Protein AF-A0A820FAL2-F1 (afdb_monomer_lite)

Organism: NCBI:txid433720

Secondary structure (DSSP, 8-state):
-PPP-----S--------------------------SSHHHHHHHHHHHHTTT--------------TT---HHHHHHHHTTTTSGGGTT-HHHHHHHHHHHHHHTTS-HHHHHHHHHH--HHHHHHHHHHHHHH--HHHHHHHHHHHHHTTTSTTHHHHHHHHHHHHHT-SS--HHHHHHHHHHHHHHTTT-HHHHHHHHHHHHHHHHHHHHH-S--HHHHHHHHHHHH-S-HHHHHHHHHHH--GGGHHHHHHHHHH--SHHHHHHHHHHHTTS-GGG--HHHHHHHHHHHTT-TTSPPPPHHHHHHHHHHHHTS---HHHHHHHHHHHH-GGGHHHHHHHHHHHHHHHHH-GGG-

InterPro domains:
  IPR011030 Lipovitellin-phosvitin complex, superhelical domain [G3DSA:1.25.10.20] (61-357)
  IPR011030 Lipovitellin-phosvitin complex, superhelical domain [SSF48431] (91-354)
  IPR039988 Microsomal triglyceride transfer protein large subunit [PTHR13024] (12-355)

Sequence (358 aa):
IALPRLIVPEVAGFRIMSRLSVDLMEKVDNDKHQKYLNSDAALKSILSITADQYHPLETEKQLHPCDEYCEKFEEFIRDYNKKLARSVIGDRSASDVFLHLIALVKRQSETTLTKVLDKALNSIKFTLIEAFVSAQTPASLNAVLKYLDNSMNAKNKVELIEIFLMASTFAPRPSDLLLDKILERLPKFTTIDAQLEQSTYLALGAITHRLFDLNKTSSAIEKYTTLLHNTKKKALVYLSIYNAKLDLYQSILIDEIHRCNDTNLCWLALNALTQYDPEQFSTEIITILRSIYHEQKGRVKTNLQIRQLCGQLLLRTDISIGDLMNLILSALDKTNHQLGVYMWRLISTMAENDELFL

pLDDT: mean 84.29, std 15.38, range [26.09, 98.0]

Structure (mmCIF, N/CA/C/O backbone):
data_AF-A0A820FAL2-F1
#
_entry.id   AF-A0A820FAL2-F1
#
loop_
_atom_site.group_PDB
_atom_site.id
_atom_site.type_symbol
_atom_site.label_atom_id
_atom_site.label_alt_id
_atom_site.label_comp_id
_atom_site.label_asym_id
_atom_site.label_entity_id
_atom_site.label_seq_id
_atom_site.pdbx_PDB_ins_code
_atom_site.Cartn_x
_atom_site.Cartn_y
_atom_site.Cartn_z
_atom_site.occupancy
_atom_site.B_iso_or_equiv
_atom_site.auth_seq_id
_atom_site.auth_comp_id
_atom_site.auth_asym_id
_atom_site.auth_atom_id
_atom_site.pdbx_PDB_model_num
ATOM 1 N N . ILE A 1 1 ? 0.684 -15.822 -16.170 1.00 34.06 1 ILE A N 1
ATOM 2 C CA . ILE A 1 1 ? -0.490 -16.597 -15.704 1.00 34.06 1 ILE A CA 1
ATOM 3 C C . ILE A 1 1 ? -1.565 -15.573 -15.382 1.00 34.06 1 ILE A C 1
ATOM 5 O O . ILE A 1 1 ? -1.476 -14.918 -14.353 1.00 34.06 1 ILE A O 1
ATOM 9 N N . ALA A 1 2 ? -2.473 -15.325 -16.327 1.00 26.09 2 ALA A N 1
ATOM 10 C CA . ALA A 1 2 ? -3.600 -14.430 -16.108 1.00 26.09 2 ALA A CA 1
ATOM 11 C C . ALA A 1 2 ? -4.552 -15.108 -15.116 1.00 26.09 2 ALA A C 1
ATOM 13 O O . ALA A 1 2 ? -4.969 -16.244 -15.342 1.00 26.09 2 ALA A O 1
ATOM 14 N N . LEU A 1 3 ? -4.845 -14.447 -13.997 1.00 27.48 3 LEU A N 1
ATOM 15 C CA . LEU A 1 3 ? -5.941 -14.873 -13.136 1.00 27.48 3 LEU A CA 1
ATOM 16 C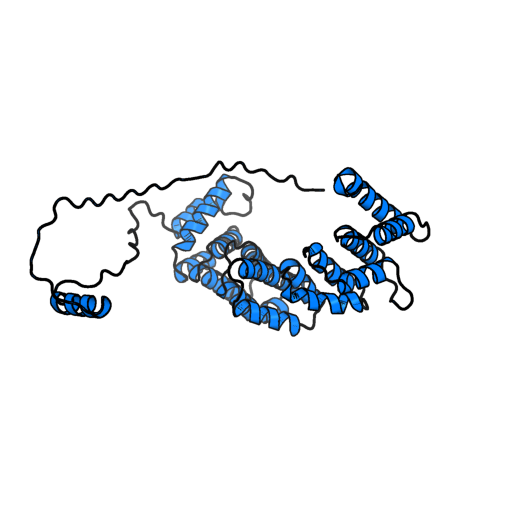 C . LEU A 1 3 ? -7.235 -14.764 -13.956 1.00 27.48 3 LEU A C 1
ATOM 18 O O . LEU A 1 3 ? -7.444 -13.731 -14.600 1.00 27.48 3 LEU A O 1
ATOM 22 N N . PRO A 1 4 ? -8.094 -15.795 -13.972 1.00 28.94 4 PRO A N 1
ATOM 23 C CA . PRO A 1 4 ? -9.378 -15.696 -14.644 1.00 28.94 4 PRO A CA 1
ATOM 24 C C . PRO A 1 4 ? -10.153 -14.523 -14.038 1.00 28.94 4 PRO A C 1
ATOM 26 O O . PRO A 1 4 ? -10.295 -14.430 -12.816 1.00 28.94 4 PRO A O 1
ATOM 29 N N . ARG A 1 5 ? -10.646 -13.617 -14.894 1.00 32.56 5 ARG A N 1
ATOM 30 C CA . ARG A 1 5 ? -11.665 -12.638 -14.506 1.00 32.56 5 ARG A CA 1
ATOM 31 C C . ARG A 1 5 ? -12.849 -13.440 -13.978 1.00 32.56 5 ARG A C 1
ATOM 33 O O . ARG A 1 5 ? -13.579 -14.049 -14.755 1.00 32.56 5 ARG A O 1
ATOM 40 N N . LEU A 1 6 ? -13.008 -13.476 -12.658 1.00 30.19 6 LEU A N 1
ATOM 41 C CA . LEU A 1 6 ? -14.237 -13.931 -12.029 1.00 30.19 6 LEU A CA 1
ATOM 42 C C . LEU A 1 6 ? -15.328 -12.971 -12.502 1.00 30.19 6 LEU A C 1
ATOM 44 O O . LEU A 1 6 ? -15.453 -11.854 -12.003 1.00 30.19 6 LEU A O 1
ATOM 48 N N . ILE A 1 7 ? -16.083 -13.394 -13.513 1.00 36.59 7 ILE A N 1
ATOM 49 C CA . ILE A 1 7 ? -17.371 -12.797 -13.834 1.00 36.59 7 ILE A CA 1
ATOM 50 C C . ILE A 1 7 ? -18.265 -13.199 -12.667 1.00 36.59 7 ILE A C 1
ATOM 52 O O . ILE A 1 7 ? -18.836 -14.286 -12.649 1.00 36.59 7 ILE A O 1
ATOM 56 N N . VAL A 1 8 ? -18.287 -12.366 -11.629 1.00 39.69 8 VAL A N 1
ATOM 57 C CA . VAL A 1 8 ? -19.282 -12.475 -10.569 1.00 39.69 8 VAL A CA 1
ATOM 58 C C . VAL A 1 8 ? -20.588 -12.022 -11.214 1.00 39.69 8 VAL A C 1
ATOM 60 O O . VAL A 1 8 ? -20.671 -10.861 -11.615 1.00 39.69 8 VAL A O 1
ATOM 63 N N . PRO A 1 9 ? -21.586 -12.901 -11.399 1.00 44.22 9 PRO A N 1
ATOM 64 C CA . PRO A 1 9 ? -22.872 -12.450 -11.903 1.00 44.22 9 PRO A CA 1
ATOM 65 C C . PRO A 1 9 ? -23.433 -11.395 -10.932 1.00 44.22 9 PRO A C 1
ATOM 67 O O . PRO A 1 9 ? -23.321 -11.559 -9.714 1.00 44.22 9 PRO A O 1
ATOM 70 N N . GLU A 1 10 ? -24.012 -10.307 -11.452 1.00 52.12 10 GLU A N 1
ATOM 71 C CA . GLU A 1 10 ? -24.767 -9.315 -10.669 1.00 52.12 10 GLU A CA 1
ATOM 72 C C . GLU A 1 10 ? -26.032 -9.977 -10.086 1.00 52.12 10 GLU A C 1
ATOM 74 O O . GLU A 1 10 ? -27.146 -9.790 -10.560 1.00 52.12 10 GLU A O 1
ATOM 79 N N . VAL A 1 11 ? -25.866 -10.832 -9.076 1.00 55.75 11 VAL A N 1
ATOM 80 C CA . VAL A 1 11 ? -26.965 -11.555 -8.406 1.00 55.75 11 VAL A CA 1
ATOM 81 C C . VAL A 1 11 ? -27.430 -10.801 -7.154 1.00 55.75 11 VAL A C 1
ATOM 83 O O . VAL A 1 11 ? -28.505 -11.067 -6.626 1.00 55.75 11 VAL A O 1
ATOM 86 N N . ALA A 1 12 ? -26.650 -9.826 -6.679 1.00 55.00 12 ALA A N 1
ATOM 87 C CA . ALA A 1 12 ? -26.929 -9.073 -5.462 1.00 55.00 12 ALA A CA 1
ATOM 88 C C . ALA A 1 12 ? -27.373 -7.638 -5.783 1.00 55.00 12 ALA A C 1
ATOM 90 O O . ALA A 1 12 ? -26.569 -6.708 -5.788 1.00 55.00 12 ALA A O 1
ATOM 91 N N . GLY A 1 13 ? -28.670 -7.459 -6.027 1.00 55.47 13 GLY A N 1
ATOM 92 C CA . GLY A 1 13 ? -29.309 -6.149 -6.134 1.00 55.47 13 GLY A CA 1
ATOM 93 C C . GLY A 1 13 ? -30.553 -6.094 -5.254 1.00 55.47 13 GLY A C 1
ATOM 94 O O . GLY A 1 13 ? -31.390 -6.991 -5.305 1.00 55.47 13 GLY A O 1
ATOM 95 N N . PHE A 1 14 ? -30.697 -5.040 -4.452 1.00 71.12 14 PHE A N 1
ATOM 96 C CA . PHE A 1 14 ? -31.921 -4.769 -3.696 1.00 71.12 14 PHE A CA 1
ATOM 97 C C . PHE A 1 14 ? -32.543 -3.473 -4.211 1.00 71.12 14 PHE A C 1
ATOM 99 O O . PHE A 1 14 ? -31.859 -2.459 -4.343 1.00 71.12 14 PHE A O 1
ATOM 106 N N . ARG A 1 15 ? -33.847 -3.494 -4.502 1.00 74.56 15 ARG A N 1
ATOM 107 C CA . ARG A 1 15 ? -34.597 -2.313 -4.944 1.00 74.56 15 ARG A CA 1
ATOM 108 C C . ARG A 1 15 ? -35.452 -1.799 -3.794 1.00 74.56 15 ARG A C 1
ATOM 110 O O . ARG A 1 15 ? -36.466 -2.402 -3.460 1.00 74.56 15 ARG A O 1
ATOM 117 N N . ILE A 1 16 ? -35.067 -0.663 -3.222 1.00 75.75 16 ILE A N 1
ATOM 118 C CA . ILE A 1 16 ? -35.910 0.068 -2.273 1.00 75.75 16 ILE A CA 1
ATOM 119 C C . ILE A 1 16 ? -36.806 1.001 -3.092 1.00 75.75 16 ILE A C 1
ATOM 121 O O . ILE A 1 16 ? -36.305 1.875 -3.797 1.00 75.75 16 ILE A O 1
ATOM 125 N N . MET A 1 17 ? -38.126 0.804 -3.043 1.00 68.06 17 MET A N 1
ATOM 126 C CA . MET A 1 17 ? -39.088 1.715 -3.671 1.00 68.06 17 MET A CA 1
ATOM 127 C C . MET A 1 17 ? -39.821 2.512 -2.599 1.00 68.06 17 MET A C 1
ATOM 129 O O . MET A 1 17 ? -40.553 1.939 -1.800 1.00 68.06 17 MET A O 1
ATOM 133 N N . SER A 1 18 ? -39.665 3.832 -2.632 1.00 76.75 18 SER A N 1
ATOM 134 C CA . SER A 1 18 ? -40.516 4.760 -1.891 1.00 76.75 18 SER A CA 1
ATOM 135 C C . SER A 1 18 ? -41.429 5.477 -2.880 1.00 76.75 18 SER A C 1
ATOM 137 O O . SER A 1 18 ? -40.978 5.887 -3.952 1.00 76.75 18 SER A O 1
ATOM 139 N N . ARG A 1 19 ? -42.719 5.588 -2.560 1.00 78.44 19 ARG A N 1
ATOM 140 C CA . ARG A 1 19 ? -43.700 6.333 -3.355 1.00 78.44 19 ARG A CA 1
ATOM 141 C C . ARG A 1 19 ? -44.383 7.332 -2.440 1.00 78.44 19 ARG A C 1
ATOM 143 O O . ARG A 1 19 ? -44.955 6.939 -1.429 1.00 78.44 19 ARG A O 1
ATOM 150 N N . LEU A 1 20 ? -44.328 8.599 -2.823 1.00 80.94 20 LEU A N 1
ATOM 151 C CA . LEU A 1 20 ? -45.070 9.677 -2.189 1.00 80.94 20 LEU A CA 1
ATOM 152 C C . LEU A 1 20 ? -46.071 10.206 -3.219 1.00 80.94 20 LEU A C 1
ATOM 154 O O . LEU A 1 20 ? -45.661 10.564 -4.321 1.00 80.94 20 LEU A O 1
ATOM 158 N N . SER A 1 21 ? -47.358 10.225 -2.871 1.00 79.06 21 SER A N 1
ATOM 159 C CA . SER A 1 21 ? -48.397 10.918 -3.642 1.00 79.06 21 SER A CA 1
ATOM 160 C C . SER A 1 21 ? -48.875 12.097 -2.818 1.00 79.06 21 SER A C 1
ATOM 162 O O . SER A 1 21 ? -49.200 11.928 -1.642 1.00 79.06 21 SER A O 1
ATOM 164 N N . VAL A 1 22 ? -48.886 13.279 -3.422 1.00 82.38 22 VAL A N 1
ATOM 165 C CA . VAL A 1 22 ? -49.472 14.481 -2.832 1.00 82.38 22 VAL A CA 1
ATOM 166 C C . VAL A 1 22 ? -50.459 15.017 -3.849 1.00 82.38 22 VAL A C 1
ATOM 168 O O . VAL A 1 22 ? -50.055 15.520 -4.894 1.00 82.38 22 VAL A O 1
ATOM 171 N N . ASP A 1 23 ? -51.741 14.900 -3.530 1.00 83.25 23 ASP A N 1
ATOM 172 C CA . ASP A 1 23 ? -52.823 15.326 -4.404 1.00 83.25 23 ASP A CA 1
ATOM 173 C C . ASP A 1 23 ? -53.476 16.585 -3.830 1.00 83.25 23 ASP A C 1
ATOM 175 O O . ASP A 1 23 ? -53.903 16.624 -2.672 1.00 83.25 23 ASP A O 1
ATOM 179 N N . LEU A 1 24 ? -53.531 17.643 -4.642 1.00 80.88 24 LEU A N 1
ATOM 180 C CA . LEU A 1 24 ? -54.262 18.859 -4.303 1.00 80.88 24 LEU A CA 1
ATOM 181 C C . LEU A 1 24 ? -55.756 18.577 -4.479 1.00 80.88 24 LEU A C 1
ATOM 183 O O . LEU A 1 24 ? -56.261 18.548 -5.597 1.00 80.88 24 LEU A O 1
ATOM 187 N N . MET A 1 25 ? -56.443 18.354 -3.365 1.00 79.19 25 MET A N 1
ATOM 188 C CA . MET A 1 25 ? -57.850 17.946 -3.359 1.00 79.19 25 MET A CA 1
ATOM 189 C C . MET A 1 25 ? -58.792 19.081 -3.781 1.00 79.19 25 MET A C 1
ATOM 191 O O . MET A 1 25 ? -59.771 18.847 -4.480 1.00 79.19 25 MET A O 1
ATOM 195 N N . GLU A 1 26 ? -58.495 20.315 -3.377 1.00 77.44 26 GLU A N 1
ATOM 196 C CA . GLU A 1 26 ? -59.334 21.476 -3.655 1.00 77.44 26 GLU A CA 1
ATOM 197 C C . GLU A 1 26 ? -58.504 22.755 -3.518 1.00 77.44 26 GLU A C 1
ATOM 199 O O . GLU A 1 26 ? -57.651 22.867 -2.633 1.00 77.44 26 GLU A O 1
ATOM 204 N N . LYS A 1 27 ? -58.743 23.733 -4.396 1.00 73.00 27 LYS A N 1
ATOM 205 C CA . LYS A 1 27 ? -58.147 25.064 -4.286 1.00 73.00 27 LYS A CA 1
ATOM 206 C C . LYS A 1 27 ? -59.189 26.008 -3.700 1.00 73.00 27 LYS A C 1
ATOM 208 O O . LYS A 1 27 ? -60.142 26.374 -4.378 1.00 73.00 27 LYS A O 1
ATOM 213 N N . VAL A 1 28 ? -58.978 26.425 -2.458 1.00 76.81 28 VAL A N 1
ATOM 214 C CA . VAL A 1 28 ? -59.794 27.463 -1.824 1.00 76.81 28 VAL A CA 1
ATOM 215 C C . VAL A 1 28 ? -59.178 28.819 -2.159 1.00 76.81 28 VAL A C 1
ATOM 217 O O . VAL A 1 28 ? -58.055 29.109 -1.739 1.00 76.81 28 VAL A O 1
ATOM 220 N N . ASP A 1 29 ? -59.884 29.641 -2.937 1.00 66.06 29 ASP A N 1
ATOM 221 C CA . ASP A 1 29 ? -59.443 31.006 -3.226 1.00 66.06 29 ASP A CA 1
ATOM 222 C C . ASP A 1 29 ? -59.599 31.861 -1.960 1.00 66.06 29 ASP A C 1
ATOM 224 O O . ASP A 1 29 ? -60.697 32.103 -1.459 1.00 66.06 29 ASP A O 1
ATOM 228 N N . ASN A 1 30 ? -58.463 32.279 -1.409 1.00 58.62 30 ASN A N 1
ATOM 229 C CA . ASN A 1 30 ? -58.390 33.145 -0.243 1.00 58.62 30 ASN A CA 1
ATOM 230 C C . ASN A 1 30 ? -57.737 34.459 -0.700 1.00 58.62 30 ASN A C 1
ATOM 232 O O . ASN A 1 30 ? -56.522 34.526 -0.881 1.00 58.62 30 ASN A O 1
ATOM 236 N N . ASP A 1 31 ? -58.547 35.501 -0.905 1.00 48.34 31 ASP A N 1
ATOM 237 C CA . ASP A 1 31 ? -58.185 36.787 -1.543 1.00 48.34 31 ASP A CA 1
ATOM 238 C C . ASP A 1 31 ? -57.181 37.666 -0.760 1.00 48.34 31 ASP A C 1
ATOM 240 O O . ASP A 1 31 ? -56.935 38.827 -1.092 1.00 48.34 31 ASP A O 1
ATOM 244 N N . LYS A 1 32 ? -56.543 37.140 0.289 1.00 55.56 32 LYS A N 1
ATOM 245 C CA . LYS A 1 32 ? -55.511 37.856 1.051 1.00 55.56 32 LYS A CA 1
ATOM 246 C C . LYS A 1 32 ? -54.120 37.498 0.543 1.00 55.56 32 LYS A C 1
ATOM 248 O O . LYS A 1 32 ? -53.363 36.785 1.195 1.00 55.56 32 LYS A O 1
ATOM 253 N N . HIS A 1 33 ? -53.752 38.024 -0.619 1.00 51.34 33 HIS A N 1
ATOM 254 C CA . HIS A 1 33 ? -52.365 37.972 -1.072 1.00 51.34 33 HIS A CA 1
ATOM 255 C C . HIS A 1 33 ? -51.526 39.026 -0.336 1.00 51.34 33 HIS A C 1
ATOM 257 O O . HIS A 1 33 ? -51.545 40.208 -0.679 1.00 51.34 33 HIS A O 1
ATOM 263 N N . GLN A 1 34 ? -50.748 38.610 0.668 1.00 55.47 34 GLN A N 1
ATOM 264 C CA . GLN A 1 34 ? -49.616 39.420 1.117 1.00 55.47 34 GLN A CA 1
ATOM 265 C C . GLN A 1 34 ? -48.525 39.353 0.043 1.00 55.47 34 GLN A C 1
ATOM 267 O O . GLN A 1 34 ? -47.984 38.295 -0.272 1.00 55.47 34 GLN A O 1
ATOM 272 N N . LYS A 1 35 ? -48.249 40.504 -0.578 1.00 52.78 35 LYS A N 1
ATOM 273 C CA . LYS A 1 35 ? -47.192 40.672 -1.578 1.00 52.78 35 LYS A CA 1
ATOM 274 C C . LYS A 1 35 ? -45.839 40.536 -0.884 1.00 52.78 35 LYS A C 1
ATOM 276 O O . LYS A 1 35 ? -45.353 41.489 -0.280 1.00 52.78 35 LYS A O 1
ATOM 281 N N . TYR A 1 36 ? -45.219 39.369 -0.984 1.00 53.22 36 TYR A N 1
ATOM 282 C CA . TYR A 1 36 ? -43.851 39.185 -0.525 1.00 53.22 36 TYR A CA 1
ATOM 283 C C . TYR A 1 36 ? -42.889 39.307 -1.707 1.00 53.22 36 TYR A C 1
ATOM 285 O O . TYR A 1 36 ? -42.892 38.482 -2.613 1.00 53.22 36 TYR A O 1
ATOM 293 N N . LEU A 1 37 ? -42.076 40.366 -1.704 1.00 50.34 37 LEU A N 1
ATOM 294 C CA . LEU A 1 37 ? -41.124 40.683 -2.778 1.00 50.34 37 LEU A CA 1
ATOM 295 C C . LEU A 1 37 ? -39.825 39.859 -2.737 1.00 50.34 37 LEU A C 1
ATOM 297 O O . LEU A 1 37 ? -38.953 40.059 -3.576 1.00 50.34 37 LEU A O 1
ATOM 301 N N . ASN A 1 38 ? -39.678 38.935 -1.788 1.00 57.88 38 ASN A N 1
ATOM 302 C CA . ASN A 1 38 ? -38.536 38.029 -1.725 1.00 57.88 38 ASN A CA 1
ATOM 303 C C . ASN A 1 38 ? -38.909 36.797 -0.883 1.00 57.88 38 ASN A C 1
ATOM 305 O O . ASN A 1 38 ? -39.381 36.954 0.248 1.00 57.88 38 ASN A O 1
ATOM 309 N N . SER A 1 39 ? -38.723 35.591 -1.424 1.00 58.62 39 SER A N 1
ATOM 310 C CA . SER A 1 39 ? -39.125 34.326 -0.790 1.00 58.62 39 SER A CA 1
ATOM 311 C C . SER A 1 39 ? -38.482 34.123 0.584 1.00 58.62 39 SER A C 1
ATOM 313 O O . SER A 1 39 ? -39.148 33.647 1.500 1.00 58.62 39 SER A O 1
ATOM 315 N N . ASP A 1 40 ? -37.243 34.581 0.769 1.00 61.09 40 ASP A N 1
ATOM 316 C CA . ASP A 1 40 ? -36.512 34.438 2.036 1.00 61.09 40 ASP A CA 1
ATOM 317 C C . ASP A 1 40 ? -37.008 35.390 3.130 1.00 61.09 40 ASP A C 1
ATOM 319 O O . ASP A 1 40 ? -37.065 35.031 4.309 1.00 61.09 40 ASP A O 1
ATOM 323 N N . ALA A 1 41 ? -37.397 36.612 2.755 1.00 60.25 41 ALA A N 1
ATOM 324 C CA . ALA A 1 41 ? -37.967 37.576 3.694 1.00 60.25 41 ALA A CA 1
ATOM 325 C C . ALA A 1 41 ? -39.384 37.157 4.121 1.00 60.25 41 ALA A C 1
ATOM 327 O O . ALA A 1 41 ? -39.743 37.301 5.290 1.00 60.25 41 ALA A O 1
ATOM 328 N N . ALA A 1 42 ? -40.154 36.575 3.193 1.00 63.34 42 ALA A N 1
ATOM 329 C CA . ALA A 1 42 ? -41.467 35.993 3.461 1.00 63.34 42 ALA A CA 1
ATOM 330 C C . ALA A 1 42 ? -41.368 34.854 4.481 1.00 63.34 42 ALA A C 1
ATOM 332 O O . ALA A 1 42 ? -42.028 34.892 5.517 1.00 63.34 42 ALA A O 1
ATOM 333 N N . LEU A 1 43 ? -40.476 33.892 4.225 1.00 64.06 43 LEU A N 1
ATOM 334 C CA . LEU A 1 43 ? -40.227 32.745 5.097 1.00 64.06 43 LEU A CA 1
ATOM 335 C C . LEU A 1 43 ? -39.811 33.180 6.500 1.00 64.06 43 LEU A C 1
ATOM 337 O O . LEU A 1 43 ? -40.399 32.720 7.473 1.00 64.06 43 LEU A O 1
ATOM 341 N N . LYS A 1 44 ? -38.867 34.122 6.619 1.00 68.25 44 LYS A N 1
ATOM 342 C CA . LYS A 1 44 ? -38.459 34.667 7.923 1.00 68.25 44 LYS A CA 1
ATOM 343 C C . LYS A 1 44 ? -39.606 35.363 8.653 1.00 68.25 44 LYS A C 1
ATOM 345 O O . LYS A 1 44 ? -39.728 35.192 9.860 1.00 68.25 44 LYS A O 1
ATOM 350 N N . SER A 1 45 ? -40.460 36.106 7.946 1.00 66.94 45 SER A N 1
ATOM 351 C CA . SER A 1 45 ? -41.613 36.775 8.562 1.00 66.94 45 SER A CA 1
ATOM 352 C C . SER A 1 45 ? -42.674 35.782 9.056 1.00 66.94 45 SER A C 1
ATOM 354 O O . SER A 1 45 ? -43.133 35.896 10.189 1.00 66.94 45 SER A O 1
ATOM 356 N N . ILE A 1 46 ? -42.990 34.749 8.269 1.00 66.12 46 ILE A N 1
ATOM 357 C CA . ILE A 1 46 ? -43.941 33.690 8.641 1.00 66.12 46 ILE A CA 1
ATOM 358 C C . ILE A 1 46 ? -43.400 32.874 9.818 1.00 66.12 46 ILE A C 1
ATOM 360 O O . ILE A 1 46 ? -44.119 32.646 10.791 1.00 66.12 46 ILE A O 1
ATOM 364 N N . LEU A 1 47 ? -42.119 32.498 9.769 1.00 66.88 47 LEU A N 1
ATOM 365 C CA . LEU A 1 47 ? -41.452 31.801 10.865 1.00 66.88 47 LEU A CA 1
ATOM 366 C C . LEU A 1 47 ? -41.404 32.666 12.122 1.00 66.88 47 LEU A C 1
ATOM 368 O O . LEU A 1 47 ? -41.639 32.141 13.191 1.00 66.88 47 LEU A O 1
ATOM 372 N N . SER A 1 48 ? -41.199 33.984 12.026 1.00 66.94 48 SER A N 1
ATOM 373 C CA . SER A 1 48 ? -41.190 34.862 13.208 1.00 66.94 48 SER A CA 1
ATOM 374 C C . SER A 1 48 ? -42.554 34.988 13.901 1.00 66.94 48 SER A C 1
ATOM 376 O O . SER A 1 48 ? -42.601 35.153 15.113 1.00 66.94 48 SER A O 1
ATOM 378 N N . ILE A 1 49 ? -43.660 34.861 13.155 1.00 65.81 49 ILE A N 1
ATOM 379 C CA . ILE A 1 49 ? -45.034 34.877 13.695 1.00 65.81 49 ILE A CA 1
ATOM 380 C C . ILE A 1 49 ? -45.399 33.524 14.327 1.00 65.81 49 ILE A C 1
ATOM 382 O O . ILE A 1 49 ? -46.245 33.452 15.213 1.00 65.81 49 ILE A O 1
ATOM 386 N N . THR A 1 50 ? -44.761 32.446 13.871 1.00 60.22 50 THR A N 1
ATOM 387 C CA . THR A 1 50 ? -45.034 31.063 14.295 1.00 60.22 50 THR A CA 1
ATOM 388 C C . THR A 1 50 ? -43.917 30.466 15.163 1.00 60.22 50 THR A C 1
ATOM 390 O O . THR A 1 50 ? -44.028 29.321 15.597 1.00 60.22 50 THR A O 1
ATOM 393 N N . ALA A 1 51 ? -42.872 31.248 15.464 1.00 56.56 51 ALA A N 1
ATOM 394 C CA . ALA A 1 51 ? -41.639 30.821 16.133 1.00 56.56 51 ALA A CA 1
ATOM 395 C C . ALA A 1 51 ? -41.873 30.285 17.549 1.00 56.56 51 ALA A C 1
ATOM 397 O O . ALA A 1 51 ? -41.159 29.384 17.981 1.00 56.56 51 ALA A O 1
ATOM 398 N N . ASP A 1 52 ? -42.896 30.797 18.238 1.00 58.69 52 ASP A N 1
ATOM 399 C CA . ASP A 1 52 ? -43.266 30.354 19.586 1.00 58.69 52 ASP A CA 1
ATOM 400 C C . ASP A 1 52 ? -44.020 29.004 19.581 1.00 58.69 52 ASP A C 1
ATOM 402 O O . ASP A 1 52 ? -44.238 28.416 20.637 1.00 58.69 52 ASP A O 1
ATOM 406 N N . GLN A 1 53 ? -44.424 28.497 18.404 1.00 56.34 53 GLN A N 1
ATOM 407 C CA . GLN A 1 53 ? -45.163 27.233 18.239 1.00 56.34 53 GLN A CA 1
ATOM 408 C C . GLN A 1 53 ? -44.444 26.188 17.374 1.00 56.34 53 GLN A C 1
ATOM 410 O O . GLN A 1 53 ? -44.739 25.000 17.499 1.00 56.34 53 GLN A O 1
ATOM 415 N N . TYR A 1 54 ? -43.513 26.592 16.508 1.00 55.53 54 TYR A N 1
ATOM 416 C CA . TYR A 1 54 ? -42.836 25.694 15.575 1.00 55.53 54 TYR A CA 1
ATOM 417 C C . TYR A 1 54 ? -41.324 25.893 15.643 1.00 55.53 54 TYR A C 1
ATOM 419 O O . TYR A 1 54 ? -40.782 26.896 15.181 1.00 55.53 54 TYR A O 1
ATOM 427 N N . HIS A 1 55 ? -40.631 24.896 16.186 1.00 60.22 55 HIS A N 1
ATOM 428 C CA . HIS A 1 55 ? -39.179 24.808 16.101 1.00 60.22 55 HIS A CA 1
ATOM 429 C C . HIS A 1 55 ? -38.782 24.021 14.847 1.00 60.22 55 HIS A C 1
ATOM 431 O O . HIS A 1 55 ? -39.458 23.042 14.513 1.00 60.22 55 HIS A O 1
ATOM 437 N N . PRO A 1 56 ? -37.706 24.415 14.140 1.00 59.00 56 PRO A N 1
ATOM 438 C CA . PRO A 1 56 ? -37.146 23.595 13.077 1.00 59.00 56 PRO A CA 1
ATOM 439 C C . PRO A 1 56 ? -36.852 22.203 13.639 1.00 59.00 56 PRO A C 1
ATOM 441 O O . PRO A 1 56 ? -36.057 22.067 14.567 1.00 59.00 56 PRO A O 1
ATOM 444 N N . LEU A 1 57 ? -37.517 21.178 13.108 1.00 57.84 57 LEU A N 1
ATOM 445 C CA . LEU A 1 57 ? -37.173 19.799 13.427 1.00 57.84 57 LEU A CA 1
ATOM 446 C C . LEU A 1 57 ? -35.815 19.526 12.789 1.00 57.84 57 LEU A C 1
ATOM 448 O O . LEU A 1 57 ? -35.713 19.342 11.572 1.00 57.84 57 LEU A O 1
ATOM 452 N N . GLU A 1 58 ? -34.764 19.533 13.603 1.00 61.81 58 GLU A N 1
ATOM 453 C CA . GLU A 1 58 ? -33.496 18.967 13.180 1.00 61.81 58 GLU A CA 1
ATOM 454 C C . GLU A 1 58 ? -33.746 17.507 12.817 1.00 61.81 58 GLU A C 1
ATOM 456 O O . GLU A 1 58 ? -34.474 16.779 13.497 1.00 61.81 58 GLU A O 1
ATOM 461 N N . THR A 1 59 ? -33.195 17.079 11.686 1.00 48.75 59 THR A N 1
ATOM 462 C CA . THR A 1 59 ? -33.301 15.689 11.257 1.00 48.75 59 THR A CA 1
ATOM 463 C C . THR A 1 59 ? -32.355 14.880 12.129 1.00 48.75 59 THR A C 1
ATOM 465 O O . THR A 1 59 ? -31.235 14.557 11.736 1.00 48.75 59 THR A O 1
ATOM 468 N N . GLU A 1 60 ? -32.769 14.612 13.362 1.00 55.47 60 GLU A N 1
ATOM 469 C CA . GLU A 1 60 ? -32.016 13.751 14.249 1.00 55.47 60 GLU A CA 1
ATOM 470 C C . GLU A 1 60 ? -31.986 12.360 13.621 1.00 55.47 60 GLU A C 1
ATOM 472 O O . GLU A 1 60 ? -33.015 11.786 13.247 1.00 55.47 60 GLU A O 1
ATOM 477 N N . LYS A 1 61 ? -30.782 11.798 13.477 1.00 55.16 61 LYS A N 1
ATOM 478 C CA . LYS A 1 61 ? -30.661 10.365 13.227 1.00 55.16 61 LYS A CA 1
ATOM 479 C C . LYS A 1 61 ? -31.352 9.672 14.391 1.00 55.16 61 LYS A C 1
ATOM 481 O O . LYS A 1 61 ? -30.805 9.662 15.491 1.00 55.16 61 LYS A O 1
ATOM 486 N N . GLN A 1 62 ? -32.516 9.077 14.141 1.00 52.59 62 GLN A N 1
ATOM 487 C CA . GLN A 1 62 ? -33.123 8.163 15.094 1.00 52.59 62 GLN A CA 1
ATOM 488 C C . GLN A 1 62 ? -32.136 7.019 15.329 1.00 52.59 62 GLN A C 1
ATOM 490 O O . GLN A 1 62 ? -31.952 6.129 14.498 1.00 52.59 62 GLN A O 1
ATOM 495 N N . LEU A 1 63 ? -31.442 7.088 16.460 1.00 57.09 63 LEU A N 1
ATOM 496 C CA . LEU A 1 63 ? -30.730 5.955 17.010 1.00 57.09 63 LEU A CA 1
ATOM 497 C C . LEU A 1 63 ? -31.818 4.992 17.469 1.00 57.09 63 LEU A C 1
ATOM 499 O O . LEU A 1 63 ? -32.508 5.267 18.448 1.00 57.09 63 LEU A O 1
ATOM 503 N N . HIS A 1 64 ? -32.015 3.896 16.739 1.00 57.81 64 HIS A N 1
ATOM 504 C CA . HIS A 1 64 ? -32.882 2.836 17.230 1.00 57.81 64 HIS A CA 1
ATOM 505 C C . HIS A 1 64 ? -32.296 2.325 18.553 1.00 57.81 64 HIS A C 1
ATOM 507 O O . HIS A 1 64 ? -31.136 1.888 18.555 1.00 57.81 64 HIS A O 1
ATOM 513 N N . PRO A 1 65 ? -33.034 2.421 19.677 1.00 55.72 65 PRO A N 1
ATOM 514 C CA . PRO A 1 65 ? -32.605 1.792 20.911 1.00 55.72 65 PRO A CA 1
ATOM 515 C C . PRO A 1 65 ? -32.404 0.305 20.633 1.00 55.72 65 PRO A C 1
ATOM 517 O O . PRO A 1 65 ? -33.144 -0.308 19.868 1.00 55.72 65 PRO A O 1
ATOM 520 N N . CYS A 1 66 ? -31.336 -0.247 21.194 1.00 62.16 66 CYS A N 1
ATOM 521 C CA . CYS A 1 66 ? -31.053 -1.663 21.058 1.00 62.16 66 CYS A CA 1
ATOM 522 C C . CYS A 1 66 ? -32.196 -2.463 21.693 1.00 62.16 66 CYS A C 1
ATOM 524 O O . CYS A 1 66 ? -32.394 -2.370 22.905 1.00 62.16 66 CYS A O 1
ATOM 526 N N . ASP A 1 67 ? -32.930 -3.226 20.882 1.00 54.47 67 ASP A N 1
ATOM 527 C CA . ASP A 1 67 ? -33.945 -4.161 21.368 1.00 54.47 67 ASP A CA 1
ATOM 528 C C . ASP A 1 67 ? -33.293 -5.290 22.195 1.00 54.47 67 ASP A C 1
ATOM 530 O O . ASP A 1 67 ? -32.070 -5.461 22.210 1.00 54.47 67 ASP A O 1
ATOM 534 N N . GLU A 1 68 ? -34.121 -6.106 22.853 1.00 49.09 68 GLU A N 1
ATOM 535 C CA . GLU A 1 68 ? -33.762 -7.231 23.743 1.00 49.09 68 GLU A CA 1
ATOM 536 C C . GLU A 1 68 ? -32.768 -8.254 23.130 1.00 49.09 68 GLU A C 1
ATOM 538 O O . GLU A 1 68 ? -32.147 -9.035 23.846 1.00 49.09 68 GLU A O 1
ATOM 543 N N . TYR A 1 69 ? -32.556 -8.202 21.809 1.00 52.38 69 TYR A N 1
ATOM 544 C CA . TYR A 1 69 ? -31.666 -9.063 21.020 1.00 52.38 69 TYR A CA 1
ATOM 545 C C . TYR A 1 69 ? -30.313 -8.433 20.656 1.00 52.38 69 TYR A C 1
ATOM 547 O O . TYR A 1 69 ? -29.580 -8.978 19.826 1.00 52.38 69 TYR A O 1
ATOM 555 N N . CYS A 1 70 ? -29.952 -7.286 21.233 1.00 67.50 70 CYS A N 1
ATOM 556 C CA . CYS A 1 70 ? -28.610 -6.747 21.053 1.00 67.50 70 CYS A CA 1
ATOM 557 C C . CYS A 1 70 ? -27.586 -7.561 21.844 1.00 67.50 70 CYS A C 1
ATOM 559 O O . CYS A 1 70 ? -27.378 -7.359 23.040 1.00 67.50 70 CYS A O 1
ATOM 561 N N . GLU A 1 71 ? -26.925 -8.472 21.137 1.00 72.06 71 GLU A N 1
ATOM 562 C CA . GLU A 1 71 ? -25.792 -9.226 21.650 1.00 72.06 71 GLU A CA 1
ATOM 563 C C . GLU A 1 71 ? -24.723 -8.269 22.195 1.00 72.06 71 GLU A C 1
ATOM 565 O O . GLU A 1 71 ? -24.265 -7.346 21.508 1.00 72.06 71 GLU A O 1
ATOM 570 N N . LYS A 1 72 ? -24.336 -8.456 23.462 1.00 84.38 72 LYS A N 1
ATOM 571 C CA . LYS A 1 72 ? -23.295 -7.627 24.067 1.00 84.38 72 LYS A CA 1
ATOM 572 C C . LYS A 1 72 ? -21.957 -7.967 23.434 1.00 84.38 72 LYS A C 1
ATOM 574 O O . LYS A 1 72 ? -21.598 -9.132 23.286 1.00 84.38 72 LYS A O 1
ATOM 579 N N . PHE A 1 73 ? -21.187 -6.934 23.118 1.00 88.44 73 PHE A N 1
ATOM 580 C CA . PHE A 1 73 ? -19.929 -7.075 22.396 1.00 88.44 73 PHE A CA 1
ATOM 581 C C . PHE A 1 73 ? -18.937 -8.020 23.092 1.00 88.44 73 PHE A C 1
ATOM 583 O O . PHE A 1 73 ? -18.343 -8.879 22.445 1.00 88.44 73 PHE A O 1
ATOM 590 N N . GLU A 1 74 ? -18.777 -7.912 24.413 1.00 89.00 74 GLU A N 1
ATOM 591 C CA . GLU A 1 74 ? -17.879 -8.792 25.166 1.00 89.00 74 GLU A CA 1
ATOM 592 C C . GLU A 1 74 ? -18.373 -10.245 25.226 1.00 89.00 74 GLU A C 1
ATOM 594 O O . GLU A 1 74 ? -17.555 -11.167 25.256 1.00 89.00 74 GLU A O 1
ATOM 599 N N . GLU A 1 75 ? -19.693 -10.454 25.235 1.00 89.31 75 GLU A N 1
ATOM 600 C CA . GLU A 1 75 ? -20.304 -11.787 25.219 1.00 89.31 75 GLU A CA 1
ATOM 601 C C . GLU A 1 75 ? -20.083 -12.447 23.849 1.00 89.31 75 GLU A C 1
ATOM 603 O O . GLU A 1 75 ? -19.553 -13.555 23.806 1.00 89.31 75 GLU A O 1
ATOM 608 N N . PHE A 1 76 ? -20.300 -11.720 22.744 1.00 91.00 76 PHE A N 1
ATOM 609 C CA . PHE A 1 76 ? -19.997 -12.193 21.385 1.00 91.00 76 PHE A CA 1
ATOM 610 C C . PHE A 1 76 ? -18.539 -12.661 21.247 1.00 91.00 76 PHE A C 1
ATOM 612 O O . PHE A 1 76 ? -18.262 -13.761 20.765 1.00 91.00 76 PHE A O 1
ATOM 619 N N . ILE A 1 77 ? -17.574 -11.852 21.707 1.00 91.75 77 ILE A N 1
ATOM 620 C CA . ILE A 1 77 ? -16.147 -12.214 21.633 1.00 91.75 77 ILE A CA 1
ATOM 621 C C . ILE A 1 77 ? -15.849 -13.490 22.421 1.00 91.75 77 ILE A C 1
ATOM 623 O O . ILE A 1 77 ? -15.076 -14.335 21.963 1.00 91.75 77 ILE A O 1
ATOM 627 N N . ARG A 1 78 ? -16.447 -13.639 23.605 1.00 89.69 78 ARG A N 1
ATOM 628 C CA . ARG A 1 78 ? -16.269 -14.825 24.445 1.00 89.69 78 ARG A CA 1
ATOM 629 C C . ARG A 1 78 ? -16.851 -16.067 23.772 1.00 89.69 78 ARG A C 1
ATOM 631 O O . ARG A 1 78 ? -16.175 -17.096 23.724 1.00 89.69 78 ARG A O 1
ATOM 638 N N . ASP A 1 79 ? -18.060 -15.958 23.241 1.00 89.38 79 ASP A N 1
ATOM 639 C CA . ASP A 1 79 ? -18.832 -17.090 22.735 1.00 89.38 79 ASP A CA 1
ATOM 640 C C . ASP A 1 79 ? -18.276 -17.582 21.383 1.00 89.38 79 ASP A C 1
ATOM 642 O O . ASP A 1 79 ? -18.210 -18.788 21.125 1.00 89.38 79 ASP A O 1
ATOM 646 N N . TYR A 1 80 ? -17.735 -16.669 20.567 1.00 88.12 80 TYR A N 1
ATOM 647 C CA . TYR A 1 80 ? -17.144 -16.972 19.259 1.00 88.12 80 TYR A CA 1
ATOM 648 C C . TYR A 1 80 ? -15.610 -17.026 19.233 1.00 88.12 80 TYR A C 1
ATOM 650 O O . TYR A 1 80 ? -15.022 -17.201 18.165 1.00 88.12 80 TYR A O 1
ATOM 658 N N . ASN A 1 81 ? -14.941 -16.978 20.387 1.00 87.94 81 ASN A N 1
ATOM 659 C CA . ASN A 1 81 ? -13.477 -17.015 20.519 1.00 87.94 81 ASN A CA 1
ATOM 660 C C . ASN A 1 81 ? -12.805 -18.121 19.673 1.00 87.94 81 ASN A C 1
ATOM 662 O O . ASN A 1 81 ? -11.813 -17.876 18.991 1.00 87.94 81 ASN A O 1
ATOM 666 N N . LYS A 1 82 ? -13.379 -19.333 19.636 1.00 87.19 82 LYS A N 1
ATOM 667 C CA . LYS A 1 82 ? -12.844 -20.443 18.822 1.00 87.19 82 LYS A CA 1
ATOM 668 C C . LYS A 1 82 ? -12.909 -20.171 17.316 1.00 87.19 82 LYS A C 1
ATOM 670 O O . LYS A 1 82 ? -11.997 -20.568 16.604 1.00 87.19 82 LYS A O 1
ATOM 675 N N . LYS A 1 83 ? -13.967 -19.507 16.841 1.00 87.94 83 LYS A N 1
ATOM 676 C CA . LYS A 1 83 ? -14.152 -19.151 15.423 1.00 87.94 83 LYS A CA 1
ATOM 677 C C . LYS A 1 83 ? -13.367 -17.901 15.022 1.00 87.94 83 LYS A C 1
ATOM 679 O O . LYS A 1 83 ? -13.073 -17.723 13.849 1.00 87.94 83 LYS A O 1
ATOM 684 N N . LEU A 1 84 ? -13.003 -17.068 15.996 1.00 87.38 84 LEU A N 1
ATOM 685 C CA . LEU A 1 84 ? -12.122 -15.911 15.822 1.00 87.38 84 LEU A CA 1
ATOM 686 C C . LEU A 1 84 ? -10.631 -16.271 15.915 1.00 87.3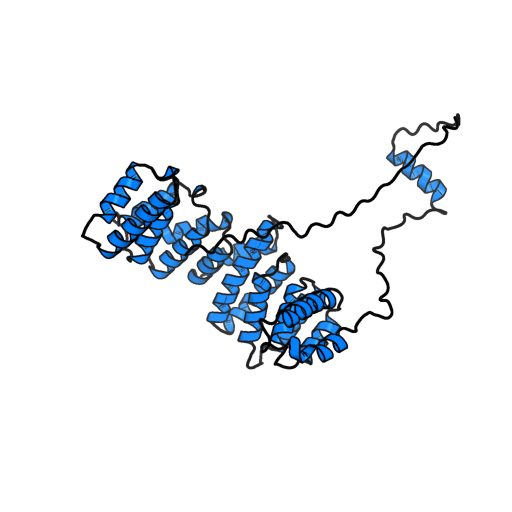8 84 LEU A C 1
ATOM 688 O O . LEU A 1 84 ? -9.779 -15.400 15.754 1.00 87.38 84 LEU A O 1
ATOM 692 N N . ALA A 1 85 ? -10.289 -17.526 16.215 1.00 88.62 85 ALA A N 1
ATOM 693 C CA . ALA A 1 85 ? -8.904 -17.964 16.289 1.00 88.62 85 ALA A CA 1
ATOM 694 C C . ALA A 1 85 ? -8.318 -18.184 14.889 1.00 88.62 85 ALA A C 1
ATOM 696 O O . ALA A 1 85 ? -8.962 -18.760 14.010 1.00 88.62 85 ALA A O 1
ATOM 697 N N . ARG A 1 86 ? -7.039 -17.828 14.710 1.00 79.88 86 ARG A N 1
ATOM 698 C CA . ARG A 1 86 ? -6.327 -18.001 13.429 1.00 79.88 86 ARG A CA 1
ATOM 699 C C . ARG A 1 86 ? -6.322 -19.434 12.888 1.00 79.88 86 ARG A C 1
ATOM 701 O O . ARG A 1 86 ? -6.197 -19.634 11.687 1.00 79.88 86 ARG A O 1
ATOM 708 N N . SER A 1 87 ? -6.468 -20.433 13.756 1.00 77.94 87 SER A N 1
ATOM 709 C CA . SER A 1 87 ? -6.498 -21.848 13.373 1.00 77.94 87 SER A CA 1
ATOM 710 C C . SER A 1 87 ? -7.685 -22.236 12.487 1.00 77.94 87 SER A C 1
ATOM 712 O O . SER A 1 87 ? -7.686 -23.338 11.954 1.00 77.94 87 SER A O 1
ATOM 714 N N . VAL A 1 88 ? -8.699 -21.373 12.357 1.00 81.25 88 VAL A N 1
ATOM 715 C CA . VAL A 1 88 ? -9.934 -21.649 11.602 1.00 81.25 88 VAL A CA 1
ATOM 716 C C . VAL A 1 88 ? -10.087 -20.712 10.388 1.00 81.25 88 VAL A C 1
ATOM 718 O O . VAL A 1 88 ? -11.159 -20.624 9.790 1.00 81.25 88 VAL A O 1
ATOM 721 N N . ILE A 1 89 ? -9.010 -20.011 9.994 1.00 69.94 89 ILE A N 1
ATOM 722 C CA . ILE A 1 89 ? -8.982 -19.180 8.780 1.00 69.94 89 ILE A CA 1
ATOM 723 C C . ILE A 1 89 ? -9.216 -20.082 7.560 1.00 69.94 89 ILE A C 1
ATOM 725 O O . ILE A 1 89 ? -8.438 -20.997 7.301 1.00 69.94 89 ILE A O 1
ATOM 729 N N . GLY A 1 90 ? -10.297 -19.824 6.820 1.00 75.06 90 GLY A N 1
ATOM 730 C CA . GLY A 1 90 ? -10.710 -20.600 5.643 1.00 75.06 90 GLY A CA 1
ATOM 731 C C . GLY A 1 90 ? -12.061 -21.305 5.793 1.00 75.06 90 GLY A C 1
ATOM 732 O O . GLY A 1 90 ? -12.637 -21.718 4.789 1.00 75.06 90 GLY A O 1
ATOM 733 N N . ASP A 1 91 ? -12.608 -21.397 7.010 1.00 85.81 91 ASP A N 1
ATOM 734 C CA . ASP A 1 91 ? -13.996 -21.820 7.215 1.00 85.81 91 ASP A CA 1
ATOM 735 C C . ASP A 1 91 ? -14.958 -20.660 6.913 1.00 85.81 91 ASP A C 1
ATOM 737 O O . ASP A 1 91 ? -14.824 -19.559 7.454 1.00 85.81 91 ASP A O 1
ATOM 741 N N . ARG A 1 92 ? -15.987 -20.929 6.102 1.00 85.62 92 ARG A N 1
ATOM 742 C CA . ARG A 1 92 ? -17.081 -19.990 5.831 1.00 85.62 92 ARG A CA 1
ATOM 743 C C . ARG A 1 92 ? -17.714 -19.476 7.125 1.00 85.62 92 ARG A C 1
ATOM 745 O O . ARG A 1 92 ? -18.007 -18.289 7.230 1.00 85.62 92 ARG A O 1
ATOM 752 N N . SER A 1 93 ? -17.881 -20.347 8.123 1.00 84.69 93 SER A N 1
ATOM 753 C CA . SER A 1 93 ? -18.496 -19.958 9.394 1.00 84.69 93 SER A CA 1
ATOM 754 C C . SER A 1 93 ? -17.644 -18.951 10.178 1.00 84.69 93 SER A C 1
ATOM 756 O O . SER A 1 93 ? -18.193 -18.123 10.905 1.00 84.69 93 SER A O 1
ATOM 758 N N . ALA A 1 94 ? -16.317 -18.970 10.003 1.00 88.06 94 ALA A N 1
ATOM 759 C CA . AL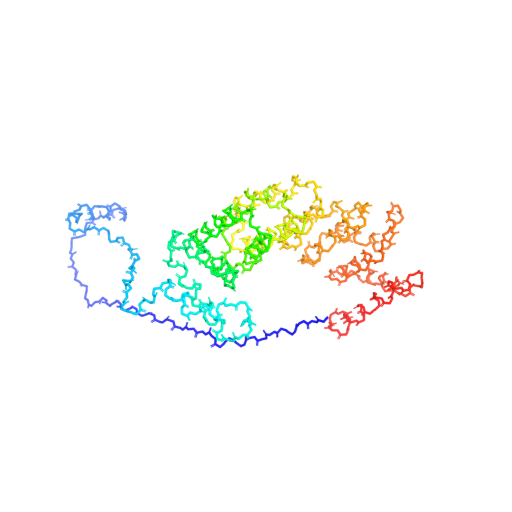A A 1 94 ? -15.412 -17.979 10.579 1.00 88.06 94 ALA A CA 1
ATOM 760 C C . ALA A 1 94 ? -15.505 -16.633 9.842 1.00 88.06 94 ALA A C 1
ATOM 762 O O . ALA A 1 94 ? -15.495 -15.584 10.487 1.00 88.06 94 ALA A O 1
ATOM 763 N N . SER A 1 95 ? -15.671 -16.644 8.513 1.00 88.75 95 SER A N 1
ATOM 764 C CA . SER A 1 95 ? -15.893 -15.424 7.724 1.00 88.75 95 SER A CA 1
ATOM 765 C C . SER A 1 95 ? -17.188 -14.704 8.113 1.00 88.75 95 SER A C 1
ATOM 767 O O . SER A 1 95 ? -17.167 -13.489 8.305 1.00 88.75 95 SER A O 1
ATOM 769 N N . ASP A 1 96 ? -18.290 -15.436 8.299 1.00 88.12 96 ASP A N 1
ATOM 770 C CA . ASP A 1 96 ? -19.573 -14.851 8.716 1.00 88.12 96 ASP A CA 1
ATOM 771 C C . ASP A 1 96 ? -19.464 -14.195 10.106 1.00 88.12 96 ASP A C 1
ATOM 773 O O . ASP A 1 96 ? -19.911 -13.063 10.314 1.00 88.12 96 ASP A O 1
ATOM 777 N N . VAL A 1 97 ? -18.790 -14.865 11.048 1.00 91.19 97 VAL A N 1
ATOM 778 C CA . VAL A 1 97 ? -18.508 -14.326 12.390 1.00 91.19 97 VAL A CA 1
ATOM 779 C C . VAL A 1 97 ? -17.620 -13.082 12.316 1.00 91.19 97 VAL A C 1
ATOM 781 O O . VAL A 1 97 ? -17.874 -12.110 13.024 1.00 91.19 97 VAL A O 1
ATOM 784 N N . PHE A 1 98 ? -16.606 -13.066 11.451 1.00 92.00 98 PHE A N 1
ATOM 785 C CA . PHE A 1 98 ? -15.730 -11.906 11.273 1.00 92.00 98 PHE A CA 1
ATOM 786 C C . PHE A 1 98 ? -16.480 -10.688 10.709 1.00 92.00 98 PHE A C 1
ATOM 788 O O . PHE A 1 98 ? -16.300 -9.566 11.186 1.00 92.00 98 PHE A O 1
ATOM 795 N N . LEU A 1 99 ? -17.373 -10.893 9.737 1.00 91.56 99 LEU A N 1
ATOM 796 C CA . LEU A 1 99 ? -18.207 -9.816 9.197 1.00 91.56 99 LEU A CA 1
ATOM 797 C C . LEU A 1 99 ? -19.183 -9.270 10.248 1.00 91.56 99 LEU A C 1
ATOM 799 O O . LEU A 1 99 ? -19.342 -8.050 10.360 1.00 91.56 99 LEU A O 1
ATOM 803 N N . HIS A 1 100 ? -19.785 -10.148 11.057 1.00 91.62 100 HIS A N 1
ATOM 804 C CA . HIS A 1 100 ? -20.619 -9.732 12.186 1.00 91.62 100 HIS A CA 1
ATOM 805 C C . HIS A 1 100 ? -19.789 -8.929 13.202 1.00 91.62 100 HIS A C 1
ATOM 807 O O . HIS A 1 100 ? -20.187 -7.833 13.605 1.00 91.62 100 HIS A O 1
ATOM 813 N N . LEU A 1 101 ? -18.582 -9.395 13.534 1.00 93.50 101 LEU A N 1
ATOM 814 C CA . LEU A 1 101 ? -17.677 -8.689 14.436 1.00 93.50 101 LEU A CA 1
ATOM 815 C C . LEU A 1 101 ? -17.417 -7.250 13.971 1.00 93.50 101 LEU A C 1
ATOM 817 O O . LEU A 1 101 ? -17.549 -6.319 14.764 1.00 93.50 101 LEU A O 1
ATOM 821 N N . ILE A 1 102 ? -17.109 -7.041 12.687 1.00 93.50 102 ILE A N 1
ATOM 822 C CA . ILE A 1 102 ? -16.901 -5.695 12.130 1.00 93.50 102 ILE A CA 1
ATOM 823 C C . ILE A 1 102 ? -18.140 -4.811 12.343 1.00 93.50 102 ILE A C 1
ATOM 825 O O . ILE A 1 102 ? -18.011 -3.642 12.717 1.00 93.50 102 ILE A O 1
ATOM 829 N N . ALA A 1 103 ? -19.343 -5.348 12.120 1.00 91.44 103 ALA A N 1
ATOM 830 C CA . ALA A 1 103 ? -20.589 -4.610 12.315 1.00 91.44 103 ALA A CA 1
ATOM 831 C C . ALA A 1 103 ? -20.806 -4.202 13.783 1.00 91.44 103 ALA A C 1
ATOM 833 O O . ALA A 1 103 ? -21.239 -3.076 14.038 1.00 91.44 103 ALA A O 1
ATOM 834 N N . LEU A 1 104 ? -20.456 -5.071 14.738 1.00 92.31 104 LEU A N 1
ATOM 835 C CA . LEU A 1 104 ? -20.521 -4.757 16.167 1.00 92.31 104 LEU A CA 1
ATOM 836 C C . LEU A 1 104 ? -19.486 -3.704 16.563 1.00 92.31 104 LEU A C 1
ATOM 838 O O . LEU A 1 104 ? -19.841 -2.743 17.245 1.00 92.31 104 LEU A O 1
ATOM 842 N N . VAL A 1 105 ? -18.239 -3.832 16.095 1.00 94.44 105 VAL A N 1
ATOM 843 C CA . VAL A 1 105 ? -17.145 -2.896 16.408 1.00 94.44 105 VAL A CA 1
ATOM 844 C C . VAL A 1 105 ? -17.478 -1.471 15.978 1.00 94.44 105 VAL A C 1
ATOM 846 O O . VAL A 1 105 ? -17.201 -0.530 16.719 1.00 94.44 105 VAL A O 1
ATOM 849 N N . LYS A 1 106 ? -18.140 -1.294 14.826 1.00 92.00 106 LYS A N 1
ATOM 850 C CA . LYS A 1 106 ? -18.577 0.026 14.338 1.00 92.00 106 LYS A CA 1
ATOM 851 C C . LYS A 1 106 ? -19.470 0.790 15.323 1.00 92.00 106 LYS A C 1
ATOM 853 O O . LYS A 1 106 ? -19.569 2.008 15.212 1.00 92.00 106 LYS A O 1
ATOM 858 N N . ARG A 1 107 ? -20.122 0.090 16.256 1.00 90.50 107 ARG A N 1
ATOM 859 C CA . ARG A 1 107 ? -21.048 0.654 17.249 1.00 90.50 107 ARG A CA 1
ATOM 860 C C . ARG A 1 107 ? -20.412 0.848 18.627 1.00 90.50 107 ARG A C 1
ATOM 862 O O . ARG A 1 107 ? -21.065 1.383 19.515 1.00 90.50 107 ARG A O 1
ATOM 869 N N . GLN A 1 108 ? -19.172 0.400 18.825 1.00 93.00 108 GLN A N 1
ATOM 870 C CA . GLN A 1 108 ? -18.512 0.450 20.127 1.00 93.00 108 GLN A CA 1
ATOM 871 C C . GLN A 1 108 ? -17.711 1.736 20.328 1.00 93.00 108 GLN A C 1
ATOM 873 O O . GLN A 1 108 ? -17.191 2.338 19.387 1.00 93.00 108 GLN A O 1
ATOM 878 N N . SER A 1 109 ? -17.566 2.122 21.593 1.00 94.44 109 SER A N 1
ATOM 879 C CA . SER A 1 109 ? -16.694 3.218 22.004 1.00 94.44 109 SER A CA 1
ATOM 880 C C . SER A 1 109 ? -15.224 2.784 22.035 1.00 94.44 109 SER A C 1
ATOM 882 O O . SER A 1 109 ? -14.898 1.610 22.225 1.00 94.44 109 SER A O 1
ATOM 884 N N . GLU A 1 110 ? -14.314 3.753 21.925 1.00 96.00 110 GLU A N 1
ATOM 885 C CA . GLU A 1 110 ? -12.867 3.514 22.032 1.00 96.00 110 GLU A CA 1
ATOM 886 C C . GLU A 1 110 ? -12.499 2.810 23.351 1.00 96.00 110 GLU A C 1
ATOM 888 O O . GLU A 1 110 ? -11.643 1.923 23.379 1.00 96.00 110 GLU A O 1
ATOM 893 N N . THR A 1 111 ? -13.164 3.172 24.453 1.00 95.00 111 THR A N 1
ATOM 894 C CA . THR A 1 111 ? -12.880 2.627 25.787 1.00 95.00 111 THR A CA 1
ATOM 895 C C . THR A 1 111 ? -13.258 1.154 25.896 1.00 95.00 111 THR A C 1
ATOM 897 O O . THR A 1 111 ? -12.485 0.377 26.458 1.00 95.00 111 THR A O 1
ATOM 900 N N . THR A 1 112 ? -14.401 0.751 25.338 1.00 94.44 112 THR A N 1
ATOM 901 C CA . THR A 1 112 ? -14.820 -0.655 25.282 1.00 94.44 112 THR A CA 1
ATOM 902 C C . THR A 1 112 ? -13.875 -1.467 24.401 1.00 94.44 112 THR A C 1
ATOM 904 O O . THR A 1 112 ? -13.375 -2.508 24.826 1.00 94.44 112 THR A O 1
ATOM 907 N N . LEU A 1 113 ? -13.546 -0.956 23.212 1.00 96.62 113 LEU A N 1
ATOM 908 C CA . LEU A 1 113 ? -12.646 -1.628 22.271 1.00 96.62 113 LEU A CA 1
ATOM 909 C C . LEU A 1 113 ? -11.242 -1.830 22.854 1.00 96.62 113 LEU A C 1
ATOM 911 O O . LEU A 1 113 ? -10.691 -2.928 22.770 1.00 96.62 113 LEU A O 1
ATOM 915 N N . THR A 1 114 ? -10.693 -0.809 23.516 1.00 95.44 114 THR A N 1
ATOM 916 C CA . THR A 1 114 ? -9.382 -0.903 24.179 1.00 95.44 114 THR A CA 1
ATOM 917 C C . THR A 1 114 ? -9.397 -1.977 25.272 1.00 95.44 114 THR A C 1
ATOM 919 O O . THR A 1 114 ? -8.530 -2.846 25.289 1.00 95.44 114 THR A O 1
ATOM 922 N N . LYS A 1 115 ? -10.429 -1.991 26.133 1.00 94.38 115 LYS A N 1
ATOM 923 C CA . LYS A 1 115 ? -10.575 -3.001 27.199 1.00 94.38 115 LYS A CA 1
ATOM 924 C C . LYS A 1 115 ? -10.625 -4.428 26.653 1.00 94.38 115 LYS A C 1
ATOM 926 O O . LYS A 1 115 ? -10.082 -5.334 27.284 1.00 94.38 115 LYS A O 1
ATOM 931 N N . VAL A 1 116 ? -11.294 -4.637 25.518 1.00 94.62 116 VAL A N 1
ATOM 932 C CA . VAL A 1 116 ? -11.376 -5.954 24.875 1.00 94.62 116 VAL A CA 1
ATOM 933 C C . VAL A 1 116 ? -10.019 -6.375 24.317 1.00 94.62 116 VAL A C 1
ATOM 935 O O . VAL A 1 116 ? -9.606 -7.502 24.573 1.00 94.62 116 VAL A O 1
ATOM 938 N N . LEU A 1 117 ? -9.291 -5.486 23.633 1.00 94.31 117 LEU A N 1
ATOM 939 C CA . LEU A 1 117 ? -7.946 -5.790 23.122 1.00 94.31 117 LEU A CA 1
ATOM 940 C C . LEU A 1 117 ? -6.948 -6.117 24.241 1.00 94.31 117 LEU A C 1
ATOM 942 O O . LEU A 1 117 ? -6.194 -7.084 24.119 1.00 94.31 117 LEU A O 1
ATOM 946 N N . ASP A 1 118 ? -6.987 -5.367 25.345 1.00 92.19 118 ASP A N 1
ATOM 947 C CA . ASP A 1 118 ? -6.109 -5.584 26.501 1.00 92.19 118 ASP A CA 1
ATOM 948 C C . ASP A 1 118 ? -6.340 -6.959 27.152 1.00 92.19 118 ASP A C 1
ATOM 950 O O . ASP A 1 118 ? -5.391 -7.622 27.575 1.00 92.19 118 ASP A O 1
ATOM 954 N N . LYS A 1 119 ? -7.600 -7.412 27.211 1.00 91.44 119 LYS A N 1
ATOM 955 C CA . LYS A 1 119 ? -7.995 -8.693 27.824 1.00 91.44 119 LYS A CA 1
ATOM 956 C C . LYS A 1 119 ? -8.008 -9.873 26.850 1.00 91.44 119 LYS A C 1
ATOM 958 O O . LYS A 1 119 ? -8.207 -11.010 27.279 1.00 91.44 119 LYS A O 1
ATOM 963 N N . ALA A 1 120 ? -7.835 -9.628 25.553 1.00 90.00 120 ALA A N 1
ATOM 964 C CA . ALA A 1 120 ? -7.955 -10.656 24.532 1.00 90.00 120 ALA A CA 1
ATOM 965 C C . ALA A 1 120 ? -6.857 -11.720 24.642 1.00 90.00 120 ALA A C 1
ATOM 967 O O . ALA A 1 120 ? -5.675 -11.422 24.846 1.00 90.00 120 ALA A O 1
ATOM 968 N N . LEU A 1 121 ? -7.247 -12.973 24.402 1.00 88.25 121 LEU A N 1
ATOM 969 C CA . LEU A 1 121 ? -6.305 -14.076 24.255 1.00 88.25 121 LEU A CA 1
ATOM 970 C C . LEU A 1 121 ? -5.407 -13.849 23.036 1.00 88.25 121 LEU A C 1
ATOM 972 O O . LEU A 1 121 ? -5.850 -13.364 21.992 1.00 88.25 121 LEU A O 1
ATOM 976 N N . ASN A 1 122 ? -4.150 -14.282 23.132 1.00 85.88 122 ASN A N 1
ATOM 977 C CA . ASN A 1 122 ? -3.190 -14.166 22.031 1.00 85.88 122 ASN A CA 1
ATOM 978 C C . ASN A 1 122 ? -3.665 -14.873 20.745 1.00 85.88 122 ASN A C 1
ATOM 980 O O . ASN A 1 122 ? -3.303 -14.441 19.656 1.00 85.88 122 ASN A O 1
ATOM 984 N N . SER A 1 123 ? -4.511 -15.905 20.858 1.00 86.69 123 SER A N 1
ATOM 985 C CA . SER A 1 123 ? -5.071 -16.661 19.729 1.00 86.69 123 SER A CA 1
ATOM 986 C C . SER A 1 123 ? -6.005 -15.858 18.818 1.00 86.69 123 SER A C 1
ATOM 988 O O . SER A 1 123 ? -6.093 -16.176 17.634 1.00 86.69 123 SER A O 1
ATOM 990 N N . ILE A 1 124 ? -6.696 -14.845 19.356 1.00 91.56 124 ILE A N 1
ATOM 991 C CA . ILE A 1 124 ? -7.688 -14.035 18.619 1.00 91.56 124 ILE A CA 1
ATOM 992 C C . ILE A 1 124 ? -7.254 -12.584 18.425 1.00 91.56 124 ILE A C 1
ATOM 994 O O . ILE A 1 124 ? -7.851 -11.850 17.648 1.00 91.56 124 ILE A O 1
ATOM 998 N N . LYS A 1 125 ? -6.208 -12.151 19.131 1.00 92.19 125 LYS A N 1
ATOM 999 C CA . LYS A 1 125 ? -5.760 -10.756 19.187 1.00 92.19 125 LYS A CA 1
ATOM 1000 C C . LYS A 1 125 ? -5.487 -10.142 17.814 1.00 92.19 125 LYS A C 1
ATOM 1002 O O . LYS A 1 125 ? -5.879 -9.008 17.564 1.00 92.19 125 LYS A O 1
ATOM 1007 N N . PHE A 1 126 ? -4.862 -10.899 16.919 1.00 92.69 126 PHE A N 1
ATOM 1008 C CA . PHE A 1 126 ? -4.621 -10.451 15.550 1.00 92.69 126 PHE A CA 1
ATOM 1009 C C . PHE A 1 126 ? -5.922 -10.256 14.766 1.00 92.69 126 PHE A C 1
ATOM 1011 O O . PHE A 1 126 ? -6.107 -9.213 14.152 1.00 92.69 126 PHE A O 1
ATOM 1018 N N . THR A 1 127 ? -6.851 -11.208 14.865 1.00 93.56 127 THR A N 1
ATOM 1019 C CA . THR A 1 127 ? -8.169 -11.134 14.220 1.00 93.56 127 THR A CA 1
ATOM 1020 C C . THR A 1 127 ? -9.001 -9.969 14.759 1.00 93.56 127 THR A C 1
ATOM 1022 O O . THR A 1 127 ? -9.717 -9.318 14.002 1.00 93.56 127 THR A O 1
ATOM 1025 N N . LEU A 1 128 ? -8.869 -9.635 16.048 1.00 95.56 128 LEU A N 1
ATOM 1026 C CA . LEU A 1 128 ? -9.484 -8.429 16.609 1.00 95.56 128 LEU A CA 1
ATOM 1027 C C . LEU A 1 128 ? -8.892 -7.152 16.006 1.00 95.56 128 LEU A C 1
ATOM 1029 O O . LEU A 1 128 ? -9.650 -6.266 15.627 1.00 95.56 128 LEU A O 1
ATOM 1033 N N . ILE A 1 129 ? -7.564 -7.059 15.877 1.00 96.00 129 ILE A N 1
ATOM 1034 C CA . ILE A 1 129 ? -6.911 -5.911 15.227 1.00 96.00 129 ILE A CA 1
ATOM 1035 C C . ILE A 1 129 ? -7.403 -5.770 13.782 1.00 96.00 129 ILE A C 1
ATOM 1037 O O . ILE A 1 129 ? -7.822 -4.682 13.393 1.00 96.00 129 ILE A O 1
ATOM 1041 N N . GLU A 1 130 ? -7.434 -6.863 13.015 1.00 95.12 130 GLU A N 1
ATOM 1042 C CA . GLU A 1 130 ? -7.940 -6.878 11.635 1.00 95.12 130 GLU A CA 1
ATOM 1043 C C . GLU A 1 130 ? -9.387 -6.377 11.557 1.00 95.12 130 GLU A C 1
ATOM 1045 O O . GLU A 1 130 ? -9.694 -5.489 10.757 1.00 95.12 130 GLU A O 1
ATOM 1050 N N . ALA A 1 131 ? -10.274 -6.882 12.420 1.00 95.19 131 ALA A N 1
ATOM 1051 C CA . ALA A 1 131 ? -11.672 -6.463 12.459 1.00 95.19 131 ALA A CA 1
ATOM 1052 C C . ALA A 1 131 ? -11.825 -4.986 12.858 1.00 95.19 131 ALA A C 1
ATOM 1054 O O . ALA A 1 131 ? -12.650 -4.267 12.291 1.00 95.19 131 ALA A O 1
ATOM 1055 N N . PHE A 1 132 ? -11.025 -4.509 13.814 1.00 97.00 132 PHE A N 1
ATOM 1056 C CA . PHE A 1 132 ? -11.126 -3.143 14.325 1.00 97.00 132 PHE A CA 1
ATOM 1057 C C . PHE A 1 132 ? -10.620 -2.126 13.306 1.00 97.00 132 PHE A C 1
ATOM 1059 O O . PHE A 1 132 ? -11.246 -1.081 13.124 1.00 97.00 132 PHE A O 1
ATOM 1066 N N . VAL A 1 133 ? -9.540 -2.443 12.592 1.00 96.69 133 VAL A N 1
ATOM 1067 C CA . VAL A 1 133 ? -9.074 -1.631 11.462 1.00 96.69 133 VAL A CA 1
ATOM 1068 C C . VAL A 1 133 ? -10.115 -1.643 10.340 1.00 96.69 133 VAL A C 1
ATOM 1070 O O . VAL A 1 133 ? -10.501 -0.583 9.848 1.00 96.69 133 VAL A O 1
ATOM 1073 N N . SER A 1 134 ? -10.667 -2.816 10.012 1.00 94.94 134 SER A N 1
ATOM 1074 C CA . SER A 1 134 ? -11.691 -2.979 8.968 1.00 94.94 134 SER A CA 1
ATOM 1075 C C . SER A 1 134 ? -13.002 -2.244 9.274 1.00 94.94 134 SER A C 1
ATOM 1077 O O . SER A 1 134 ? -13.732 -1.858 8.354 1.00 94.94 134 SER A O 1
ATOM 1079 N N . ALA A 1 135 ? -13.305 -2.000 10.552 1.00 95.06 135 ALA A N 1
ATOM 1080 C CA . ALA A 1 135 ? -14.465 -1.217 10.967 1.00 95.06 135 ALA A CA 1
ATOM 1081 C C . ALA A 1 135 ? -14.396 0.250 10.512 1.00 95.06 135 ALA A C 1
ATOM 1083 O O . ALA A 1 135 ? -15.453 0.842 10.290 1.00 95.06 135 ALA A O 1
ATOM 1084 N N . GLN A 1 136 ? -13.189 0.798 10.309 1.00 93.62 136 GLN A N 1
ATOM 1085 C CA . GLN A 1 136 ? -12.950 2.146 9.773 1.00 93.62 136 GLN A CA 1
ATOM 1086 C C . GLN A 1 136 ? -13.697 3.254 10.539 1.00 93.62 136 GLN A C 1
ATOM 1088 O O . GLN A 1 136 ? -14.203 4.203 9.940 1.00 93.62 136 GLN A O 1
ATOM 1093 N N . THR A 1 137 ? -13.774 3.150 11.871 1.00 95.50 137 THR A N 1
ATOM 1094 C CA . THR A 1 137 ? -14.274 4.236 12.726 1.00 95.50 137 THR A CA 1
ATOM 1095 C C . THR A 1 137 ? -13.114 4.902 13.471 1.00 95.50 137 THR A C 1
ATOM 1097 O O . THR A 1 137 ? -12.115 4.241 13.769 1.00 95.50 137 THR A O 1
ATOM 1100 N N . PRO A 1 138 ? -13.211 6.200 13.821 1.00 96.44 138 PRO A N 1
ATOM 1101 C CA . PRO A 1 138 ? -12.181 6.855 14.630 1.00 96.44 138 PRO A CA 1
ATOM 1102 C C . PRO A 1 138 ? -11.946 6.143 15.969 1.00 96.44 138 PRO A C 1
ATOM 1104 O O . PRO A 1 138 ? -10.805 5.973 16.389 1.00 96.44 138 PRO A O 1
ATOM 1107 N N . ALA A 1 139 ? -13.022 5.665 16.604 1.00 96.44 139 ALA A N 1
ATOM 1108 C CA . ALA A 1 139 ? -12.960 4.936 17.866 1.00 96.44 139 ALA A CA 1
ATOM 1109 C C . ALA A 1 139 ? -12.188 3.613 17.746 1.00 96.44 139 ALA A C 1
ATOM 1111 O O . ALA A 1 139 ? -11.370 3.304 18.612 1.00 96.44 139 ALA A O 1
ATOM 1112 N N . SER A 1 140 ? -12.419 2.839 16.678 1.00 97.19 140 SER A N 1
ATOM 1113 C CA . SER A 1 140 ? -11.729 1.562 16.482 1.00 97.19 140 SER A CA 1
ATOM 1114 C C . SER A 1 140 ? -10.260 1.753 16.120 1.00 97.19 140 SER A C 1
ATOM 1116 O O . SER A 1 140 ? -9.403 1.065 16.674 1.00 97.19 140 SER A O 1
ATOM 1118 N N . LEU A 1 141 ? -9.955 2.738 15.271 1.00 97.56 141 LEU A N 1
ATOM 1119 C CA . LEU A 1 141 ? -8.583 3.101 14.929 1.00 97.56 141 LEU A CA 1
ATOM 1120 C C . LEU A 1 141 ? -7.798 3.551 16.168 1.00 97.56 141 LEU A C 1
ATOM 1122 O O . LEU A 1 141 ? -6.719 3.024 16.433 1.00 97.56 141 LEU A O 1
ATOM 1126 N N . ASN A 1 142 ? -8.343 4.482 16.956 1.00 97.12 142 ASN A N 1
ATOM 1127 C CA . ASN A 1 142 ? -7.678 4.972 18.164 1.00 97.12 142 ASN A CA 1
ATOM 1128 C C . ASN A 1 142 ? -7.449 3.855 19.186 1.00 97.12 142 ASN A C 1
ATOM 1130 O O . ASN A 1 142 ? -6.363 3.777 19.758 1.00 97.12 142 ASN A O 1
ATOM 1134 N N . ALA A 1 143 ? -8.428 2.964 19.381 1.00 97.75 143 ALA A N 1
ATOM 1135 C CA . ALA A 1 143 ? -8.290 1.827 20.287 1.00 97.75 143 ALA A CA 1
ATOM 1136 C C . ALA A 1 143 ? -7.139 0.898 19.868 1.00 97.75 143 ALA A C 1
ATOM 1138 O O . ALA A 1 143 ? -6.319 0.520 20.705 1.00 97.75 143 ALA A O 1
ATOM 1139 N N . VAL A 1 144 ? -7.032 0.574 18.572 1.00 97.31 144 VAL A N 1
ATOM 1140 C CA . VAL A 1 144 ? -5.928 -0.243 18.041 1.00 97.31 144 VAL A CA 1
ATOM 1141 C C . VAL A 1 144 ? -4.591 0.470 18.208 1.00 97.31 144 VAL A C 1
ATOM 1143 O O . VAL A 1 144 ? -3.648 -0.122 18.723 1.00 97.31 144 VAL A O 1
ATOM 1146 N N . LEU A 1 145 ? -4.494 1.746 17.828 1.00 96.06 145 LEU A N 1
ATOM 1147 C CA . LEU A 1 145 ? -3.248 2.509 17.939 1.00 96.06 145 LEU A CA 1
ATOM 1148 C C . LEU A 1 145 ? -2.776 2.627 19.390 1.00 96.06 145 LEU A C 1
ATOM 1150 O O . LEU A 1 145 ? -1.600 2.410 19.671 1.00 96.06 145 LEU A O 1
ATOM 1154 N N . LYS A 1 146 ? -3.697 2.901 20.318 1.00 95.44 146 LYS A N 1
ATOM 1155 C CA . LYS A 1 146 ? -3.420 2.939 21.756 1.00 95.44 146 LYS A CA 1
ATOM 1156 C C . LYS A 1 146 ? -2.930 1.585 22.266 1.00 95.44 146 LYS A C 1
ATOM 1158 O O . LYS A 1 146 ? -1.945 1.528 22.998 1.00 95.44 146 LYS A O 1
ATOM 1163 N N . TYR A 1 147 ? -3.574 0.497 21.846 1.00 95.12 147 TYR A N 1
ATOM 1164 C CA . TYR A 1 147 ? -3.144 -0.857 22.182 1.00 95.12 147 TYR A CA 1
ATOM 1165 C C . TYR A 1 147 ? -1.732 -1.166 21.652 1.00 95.12 147 TYR A C 1
ATOM 1167 O O . TYR A 1 147 ? -0.898 -1.703 22.386 1.00 95.12 147 TYR A O 1
ATOM 1175 N N . LEU A 1 148 ? -1.431 -0.797 20.401 1.00 93.81 148 LEU A N 1
ATOM 1176 C CA . LEU A 1 148 ? -0.105 -0.972 19.801 1.00 93.81 148 LEU A CA 1
ATOM 1177 C C . LEU A 1 148 ? 0.958 -0.147 20.529 1.00 93.81 148 LEU A C 1
ATOM 1179 O O . LEU A 1 148 ? 2.037 -0.664 20.809 1.00 93.81 148 LEU A O 1
ATOM 1183 N N . ASP A 1 149 ? 0.648 1.102 20.882 1.00 91.06 149 ASP A N 1
ATOM 1184 C CA . ASP A 1 149 ? 1.547 1.979 21.631 1.00 91.06 149 ASP A CA 1
ATOM 1185 C C . ASP A 1 149 ? 1.865 1.415 23.025 1.00 91.06 149 ASP A C 1
ATOM 1187 O O . ASP A 1 149 ? 3.029 1.434 23.435 1.00 91.06 149 ASP A O 1
ATOM 1191 N N . ASN A 1 150 ? 0.875 0.827 23.702 1.00 90.31 150 ASN A N 1
ATOM 1192 C CA . ASN A 1 150 ? 1.058 0.127 24.978 1.00 90.31 150 ASN A CA 1
ATOM 1193 C C . ASN A 1 150 ? 1.834 -1.196 24.824 1.00 90.31 150 ASN A C 1
ATOM 1195 O O . ASN A 1 150 ? 2.544 -1.619 25.735 1.00 90.31 150 ASN A O 1
ATOM 1199 N N . SER A 1 151 ? 1.733 -1.841 23.661 1.00 86.88 151 SER A N 1
ATOM 1200 C CA . SER A 1 151 ? 2.361 -3.135 23.360 1.00 86.88 151 SER A CA 1
ATOM 1201 C C . SER A 1 151 ? 3.779 -3.016 22.788 1.00 86.88 151 SER A C 1
ATOM 1203 O O . SER A 1 151 ? 4.353 -4.009 22.346 1.00 86.88 151 SER A O 1
ATOM 1205 N N . MET A 1 152 ? 4.392 -1.830 22.815 1.00 80.00 152 MET A N 1
ATOM 1206 C CA . MET A 1 152 ? 5.702 -1.574 22.190 1.00 80.00 152 MET A CA 1
ATOM 1207 C C . MET A 1 152 ? 6.874 -2.368 22.778 1.00 80.00 152 MET A C 1
ATOM 1209 O O . MET A 1 152 ? 7.907 -2.518 22.125 1.00 80.00 152 MET A O 1
ATOM 1213 N N . ASN A 1 153 ? 6.714 -2.903 23.987 1.00 79.81 153 ASN A N 1
ATOM 1214 C CA . ASN A 1 153 ? 7.703 -3.763 24.639 1.00 79.81 153 ASN A CA 1
ATOM 1215 C C . ASN A 1 153 ? 7.331 -5.255 24.572 1.00 79.81 153 ASN A C 1
ATOM 1217 O O . ASN A 1 153 ? 8.041 -6.093 25.127 1.00 79.81 153 ASN A O 1
ATOM 1221 N N . ALA A 1 154 ? 6.224 -5.608 23.912 1.00 84.19 154 ALA A N 1
ATOM 1222 C CA . ALA A 1 154 ? 5.796 -6.991 23.767 1.00 84.19 154 ALA A CA 1
ATOM 1223 C C . ALA A 1 154 ? 6.677 -7.748 22.759 1.00 84.19 154 ALA A C 1
ATOM 1225 O O . ALA A 1 154 ? 7.149 -7.187 21.768 1.00 84.19 154 ALA A O 1
ATOM 1226 N N . LYS A 1 155 ? 6.858 -9.057 22.984 1.00 83.94 155 LYS A N 1
ATOM 1227 C CA . LYS A 1 155 ? 7.655 -9.928 22.101 1.00 83.94 155 LYS A CA 1
ATOM 1228 C C . LYS A 1 155 ? 7.104 -9.993 20.670 1.00 83.94 155 LYS A C 1
ATOM 1230 O O . LYS A 1 155 ? 7.877 -10.107 19.733 1.00 83.94 155 LYS A O 1
ATOM 1235 N N . ASN A 1 156 ? 5.788 -9.878 20.510 1.00 87.62 156 ASN A N 1
ATOM 1236 C CA . ASN A 1 156 ? 5.074 -9.963 19.234 1.00 87.62 156 ASN A CA 1
ATOM 1237 C C . ASN A 1 156 ? 4.749 -8.589 18.616 1.00 87.62 156 ASN A C 1
ATOM 1239 O O . ASN A 1 156 ? 3.864 -8.485 17.771 1.00 87.62 156 ASN A O 1
ATOM 1243 N N . LYS A 1 157 ? 5.422 -7.509 19.036 1.00 90.19 157 LYS A N 1
ATOM 1244 C CA . LYS A 1 157 ? 5.107 -6.145 18.572 1.00 90.19 157 LYS A CA 1
ATOM 1245 C C . LYS A 1 157 ? 5.201 -5.967 17.054 1.00 90.19 157 LYS A C 1
ATOM 1247 O O . LYS A 1 157 ? 4.355 -5.288 16.486 1.00 90.19 157 LYS A O 1
ATOM 1252 N N . VAL A 1 158 ? 6.200 -6.578 16.408 1.00 92.62 158 VAL A N 1
ATOM 1253 C CA . VAL A 1 158 ? 6.409 -6.466 14.954 1.00 92.62 158 VAL A CA 1
ATOM 1254 C C . VAL A 1 158 ? 5.212 -7.065 14.226 1.00 92.62 158 VAL A C 1
ATOM 1256 O O . VAL A 1 158 ? 4.573 -6.373 13.445 1.00 92.62 158 VAL A O 1
ATOM 1259 N N . GLU A 1 159 ? 4.826 -8.286 14.594 1.00 92.94 159 GLU A N 1
ATOM 1260 C CA . GLU A 1 159 ? 3.669 -8.989 14.030 1.00 92.94 159 GLU A CA 1
ATOM 1261 C C . GLU A 1 159 ? 2.363 -8.203 14.229 1.00 92.94 159 GLU A C 1
ATOM 1263 O O . GLU A 1 159 ? 1.526 -8.139 13.333 1.00 92.94 159 GLU A O 1
ATOM 1268 N N . LEU A 1 160 ? 2.165 -7.589 15.403 1.00 93.75 160 LEU A N 1
ATOM 1269 C CA . LEU A 1 160 ? 0.964 -6.792 15.681 1.00 93.75 160 LEU A CA 1
ATOM 1270 C C . LEU A 1 160 ? 0.891 -5.545 14.788 1.00 93.75 160 LEU A C 1
ATOM 1272 O O . LEU A 1 160 ? -0.189 -5.211 14.298 1.00 93.75 160 LEU A O 1
ATOM 1276 N N . ILE A 1 161 ? 2.023 -4.867 14.567 1.00 95.25 161 ILE A N 1
ATOM 1277 C CA . ILE A 1 161 ? 2.083 -3.690 13.694 1.00 95.25 161 ILE A CA 1
ATOM 1278 C C . ILE A 1 161 ? 1.945 -4.109 12.225 1.00 95.25 161 ILE A C 1
ATOM 1280 O O . ILE A 1 161 ? 1.203 -3.459 11.497 1.00 95.25 161 ILE A O 1
ATOM 1284 N N . GLU A 1 162 ? 2.578 -5.200 11.785 1.00 95.12 162 GLU A N 1
ATOM 1285 C CA . GLU A 1 162 ? 2.420 -5.712 10.416 1.00 95.12 162 GLU A CA 1
ATOM 1286 C C . GLU A 1 162 ? 0.961 -6.048 10.102 1.00 95.12 162 GLU A C 1
ATOM 1288 O O . GLU A 1 162 ? 0.462 -5.673 9.044 1.00 95.12 162 GLU A O 1
ATOM 1293 N N . ILE A 1 163 ? 0.245 -6.675 11.036 1.00 95.62 163 ILE A N 1
ATOM 1294 C CA . ILE A 1 163 ? -1.180 -6.979 10.866 1.00 95.62 163 ILE A CA 1
ATOM 1295 C C . ILE A 1 163 ? -2.030 -5.714 10.828 1.00 95.62 163 ILE A C 1
ATOM 1297 O O . ILE A 1 163 ? -2.935 -5.608 10.002 1.00 95.62 163 ILE A O 1
ATOM 1301 N N . PHE A 1 164 ? -1.721 -4.725 11.666 1.00 97.06 164 PHE A N 1
ATOM 1302 C CA . PHE A 1 164 ? -2.364 -3.418 11.588 1.00 97.06 164 PHE A CA 1
ATOM 1303 C C . PHE A 1 164 ? -2.133 -2.743 10.225 1.00 97.06 164 PHE A C 1
ATOM 1305 O O . PHE A 1 164 ? -3.091 -2.267 9.613 1.00 97.06 164 PHE A O 1
ATOM 1312 N N . LEU A 1 165 ? -0.891 -2.723 9.731 1.00 97.19 165 LEU A N 1
ATOM 1313 C CA . LEU A 1 165 ? -0.539 -2.130 8.440 1.00 97.19 165 LEU A CA 1
ATOM 1314 C C . LEU A 1 165 ? -1.226 -2.872 7.291 1.00 97.19 165 LEU A C 1
ATOM 1316 O O . LEU A 1 165 ? -1.866 -2.230 6.465 1.00 97.19 165 LEU A O 1
ATOM 1320 N N . MET A 1 166 ? -1.171 -4.205 7.281 1.00 96.06 166 MET A N 1
ATOM 1321 C CA . MET A 1 166 ? -1.815 -5.048 6.271 1.00 96.06 166 MET A CA 1
ATOM 1322 C C . MET A 1 166 ? -3.337 -4.862 6.263 1.00 96.06 166 MET A C 1
ATOM 1324 O O . MET A 1 166 ? -3.926 -4.635 5.212 1.00 96.06 166 MET A O 1
ATOM 1328 N N . ALA A 1 167 ? -3.998 -4.878 7.423 1.00 96.19 167 ALA A N 1
ATOM 1329 C CA . ALA A 1 167 ? -5.433 -4.600 7.490 1.00 96.19 167 ALA A CA 1
ATOM 1330 C C . ALA A 1 167 ? -5.762 -3.182 6.986 1.00 96.19 167 ALA A C 1
ATOM 1332 O O . ALA A 1 167 ? -6.788 -2.968 6.341 1.00 96.19 167 ALA A O 1
ATOM 1333 N N . SER A 1 168 ? -4.867 -2.219 7.231 1.00 96.94 168 SER A N 1
ATOM 1334 C CA . SER A 1 168 ? -5.024 -0.838 6.770 1.00 96.94 168 SER A CA 1
ATOM 1335 C C . SER A 1 168 ? -4.882 -0.714 5.250 1.00 96.94 168 SER A C 1
ATOM 1337 O O . SER A 1 168 ? -5.620 0.064 4.649 1.00 96.94 168 SER A O 1
ATOM 1339 N N . THR A 1 169 ? -4.008 -1.497 4.600 1.00 96.25 169 THR A N 1
ATOM 1340 C CA . THR A 1 169 ? -3.867 -1.472 3.129 1.00 96.25 169 THR A CA 1
ATOM 1341 C C . THR A 1 169 ? -5.108 -1.967 2.403 1.00 96.25 169 THR A C 1
ATOM 1343 O O . THR A 1 169 ? -5.364 -1.550 1.278 1.00 96.25 169 THR A O 1
ATOM 1346 N N . PHE A 1 170 ? -5.883 -2.849 3.038 1.00 93.31 170 PHE A N 1
ATOM 1347 C CA . PHE A 1 170 ? -7.124 -3.394 2.486 1.00 93.31 170 PHE A CA 1
ATOM 1348 C C . PHE A 1 170 ? -8.380 -2.656 2.964 1.00 93.31 170 PHE A C 1
ATOM 1350 O O . PHE A 1 170 ? -9.496 -3.105 2.696 1.00 93.31 170 PHE A O 1
ATOM 1357 N N . ALA A 1 171 ? -8.234 -1.514 3.645 1.00 91.50 171 ALA A N 1
ATOM 1358 C CA . ALA A 1 171 ? -9.375 -0.698 4.031 1.00 91.50 171 ALA A CA 1
ATOM 1359 C C . ALA A 1 171 ? -10.131 -0.223 2.769 1.00 91.50 171 ALA A C 1
ATOM 1361 O O . ALA A 1 171 ? -9.552 0.463 1.926 1.00 91.50 171 ALA A O 1
ATOM 1362 N N . PRO A 1 172 ? -11.428 -0.545 2.597 1.00 87.38 172 PRO A N 1
ATOM 1363 C CA . PRO A 1 172 ? -12.167 -0.176 1.389 1.00 87.38 172 PRO A CA 1
ATOM 1364 C C . PRO A 1 172 ? -12.395 1.337 1.249 1.00 87.38 172 PRO A C 1
ATOM 1366 O O . PRO A 1 172 ? -12.564 1.817 0.123 1.00 87.38 172 PRO A O 1
ATOM 1369 N N . ARG A 1 173 ? -12.433 2.070 2.371 1.00 90.38 173 ARG A N 1
ATOM 1370 C CA . ARG A 1 173 ? -12.636 3.522 2.480 1.00 90.38 173 ARG A CA 1
ATOM 1371 C C . ARG A 1 173 ? -11.696 4.117 3.545 1.00 90.38 173 ARG A C 1
ATOM 1373 O O . ARG A 1 173 ? -12.172 4.519 4.610 1.00 90.38 173 ARG A O 1
ATOM 1380 N N . PRO A 1 174 ? -10.372 4.149 3.296 1.00 93.12 174 PRO A N 1
ATOM 1381 C CA . PRO A 1 174 ? -9.433 4.761 4.228 1.00 93.12 174 PRO A CA 1
ATOM 1382 C C . PRO A 1 174 ? -9.796 6.232 4.452 1.00 93.12 174 PRO A C 1
ATOM 1384 O O . PRO A 1 174 ? -10.365 6.888 3.580 1.00 93.12 174 PRO A O 1
ATOM 1387 N N . SER A 1 175 ? -9.473 6.741 5.637 1.00 92.75 175 SER A N 1
ATOM 1388 C CA . SER A 1 175 ? -9.690 8.137 6.012 1.00 92.75 175 SER A CA 1
ATOM 1389 C C . SER A 1 175 ? -8.366 8.890 6.095 1.00 92.75 175 SER A C 1
ATOM 1391 O O . SER A 1 175 ? -7.317 8.283 6.325 1.00 92.75 175 SER A O 1
ATOM 1393 N N . ASP A 1 176 ? -8.421 10.220 5.999 1.00 95.31 176 ASP A N 1
ATOM 1394 C CA . ASP A 1 176 ? -7.254 11.081 6.243 1.00 95.31 176 ASP A CA 1
ATOM 1395 C C . ASP A 1 176 ? -6.631 10.806 7.614 1.00 95.31 176 ASP A C 1
ATOM 1397 O O . ASP A 1 176 ? -5.413 10.718 7.743 1.00 95.31 176 ASP A O 1
ATOM 1401 N N . LEU A 1 177 ? -7.479 10.567 8.622 1.00 95.31 177 LEU A N 1
ATOM 1402 C CA . LEU A 1 177 ? -7.050 10.213 9.971 1.00 95.31 177 LEU A CA 1
ATOM 1403 C C . LEU A 1 177 ? -6.177 8.949 9.990 1.00 95.31 177 LEU A C 1
ATOM 1405 O O . LEU A 1 177 ? -5.192 8.913 10.721 1.00 95.31 177 LEU A O 1
ATOM 1409 N N . LEU A 1 178 ? -6.516 7.916 9.211 1.00 96.62 178 LEU A N 1
ATOM 1410 C CA . LEU A 1 178 ? -5.718 6.689 9.143 1.00 96.62 178 LEU A CA 1
ATOM 1411 C C . LEU A 1 178 ? -4.318 6.974 8.592 1.00 96.62 178 LEU A C 1
ATOM 1413 O O . LEU A 1 178 ? -3.328 6.594 9.218 1.00 96.62 178 LEU A O 1
ATOM 1417 N N . LEU A 1 179 ? -4.240 7.663 7.450 1.00 97.06 179 LEU A N 1
ATOM 1418 C CA . LEU A 1 179 ? -2.968 7.989 6.809 1.00 97.06 179 LEU A CA 1
ATOM 1419 C C . LEU A 1 179 ? -2.109 8.888 7.713 1.00 97.06 179 LEU A C 1
ATOM 1421 O O . LEU A 1 179 ? -0.948 8.568 7.970 1.00 97.06 179 LEU A O 1
ATOM 1425 N N . ASP A 1 180 ? -2.699 9.942 8.280 1.00 96.75 180 ASP A N 1
ATOM 1426 C CA . ASP A 1 180 ? -2.028 10.850 9.214 1.00 96.75 180 ASP A CA 1
ATOM 1427 C C . ASP A 1 180 ? -1.460 10.109 10.430 1.00 96.75 180 ASP A C 1
ATOM 1429 O O . ASP A 1 180 ? -0.307 10.317 10.807 1.00 96.75 180 ASP A O 1
ATOM 1433 N N . LYS A 1 181 ? -2.229 9.195 11.033 1.00 96.50 181 LYS A N 1
ATOM 1434 C CA . LYS A 1 181 ? -1.786 8.458 12.226 1.00 96.50 181 LYS A CA 1
ATOM 1435 C C . LYS A 1 181 ? -0.633 7.497 11.953 1.00 96.50 181 LYS A C 1
ATOM 1437 O O . LYS A 1 181 ? 0.163 7.258 12.869 1.00 96.50 181 LYS A O 1
ATOM 1442 N N . ILE A 1 182 ? -0.542 6.947 10.740 1.00 96.62 182 ILE A N 1
ATOM 1443 C CA . ILE A 1 182 ? 0.591 6.115 10.312 1.00 96.62 182 ILE A CA 1
ATOM 1444 C C . ILE A 1 182 ? 1.810 7.002 10.039 1.00 96.62 182 ILE A C 1
ATOM 1446 O O . ILE A 1 182 ? 2.897 6.685 10.519 1.00 96.62 182 ILE A O 1
ATOM 1450 N N . LEU A 1 183 ? 1.634 8.138 9.354 1.00 97.00 183 LEU A N 1
ATOM 1451 C CA . LEU A 1 183 ? 2.706 9.112 9.112 1.00 97.00 183 LEU A CA 1
ATOM 1452 C C . LEU A 1 183 ? 3.308 9.641 10.426 1.00 97.00 183 LEU A C 1
ATOM 1454 O O . LEU A 1 183 ? 4.527 9.663 10.575 1.00 97.00 183 LEU A O 1
ATOM 1458 N N . GLU A 1 184 ? 2.473 9.984 11.412 1.00 95.50 184 GLU A N 1
ATOM 1459 C CA . GLU A 1 184 ? 2.903 10.399 12.758 1.00 95.50 184 GLU A CA 1
ATOM 1460 C C . GLU A 1 184 ? 3.754 9.328 13.465 1.00 95.50 184 GLU A C 1
ATOM 1462 O O . GLU A 1 184 ? 4.666 9.649 14.228 1.00 95.50 184 GLU A O 1
ATOM 1467 N N . ARG A 1 185 ? 3.461 8.043 13.226 1.00 93.94 185 ARG A N 1
ATOM 1468 C CA . ARG A 1 185 ? 4.150 6.903 13.853 1.00 93.94 185 ARG A CA 1
ATOM 1469 C C . ARG A 1 185 ? 5.320 6.372 13.041 1.00 93.94 185 ARG A C 1
ATOM 1471 O O . ARG A 1 185 ? 6.054 5.524 13.549 1.00 93.94 185 ARG A O 1
ATOM 1478 N N . LEU A 1 186 ? 5.548 6.892 11.837 1.00 93.62 186 LEU A N 1
ATOM 1479 C CA . LEU A 1 186 ? 6.624 6.450 10.959 1.00 93.62 186 LEU A CA 1
ATOM 1480 C C . LEU A 1 186 ? 7.994 6.423 11.667 1.00 93.62 186 LEU A C 1
ATOM 1482 O O . LEU A 1 186 ? 8.619 5.365 11.627 1.00 93.62 186 LEU A O 1
ATOM 1486 N N . PRO A 1 187 ? 8.442 7.463 12.410 1.00 91.50 187 PRO A N 1
ATOM 1487 C CA . PRO A 1 187 ? 9.739 7.425 13.105 1.00 91.50 187 PRO A CA 1
ATOM 1488 C C . PRO A 1 187 ? 9.853 6.298 14.143 1.00 91.50 187 PRO A C 1
ATOM 1490 O O . PRO A 1 187 ? 10.941 5.805 14.439 1.00 91.50 187 PRO A O 1
ATOM 1493 N N . LYS A 1 188 ? 8.719 5.886 14.717 1.00 89.25 188 LYS A N 1
ATOM 1494 C CA . LYS A 1 188 ? 8.652 4.804 15.699 1.00 89.25 188 LYS A CA 1
ATOM 1495 C C . LYS A 1 188 ? 8.675 3.444 15.012 1.00 89.25 188 LYS A C 1
ATOM 1497 O O . LYS A 1 188 ? 9.336 2.540 15.498 1.00 89.25 188 LYS A O 1
ATOM 1502 N N . PHE A 1 189 ? 7.990 3.292 13.880 1.00 87.94 189 PHE A N 1
ATOM 1503 C CA . PHE A 1 189 ? 7.977 2.036 13.127 1.00 87.94 189 PHE A CA 1
ATOM 1504 C C . PHE A 1 189 ? 9.321 1.761 12.445 1.00 87.94 189 PHE A C 1
ATOM 1506 O O . PHE A 1 189 ? 9.795 0.628 12.482 1.00 87.94 189 PHE A O 1
ATOM 1513 N N . THR A 1 190 ? 9.986 2.791 11.913 1.00 85.31 190 THR A N 1
ATOM 1514 C CA . THR A 1 190 ? 11.268 2.639 11.205 1.00 85.31 190 THR A CA 1
ATOM 1515 C C . THR A 1 190 ? 12.453 2.289 12.104 1.00 85.31 190 THR A C 1
ATOM 1517 O O . THR A 1 190 ? 13.473 1.815 11.611 1.00 85.31 190 THR A O 1
ATOM 1520 N N . THR A 1 191 ? 12.345 2.505 13.417 1.00 87.75 191 THR A N 1
ATOM 1521 C CA . THR A 1 191 ? 13.409 2.188 14.386 1.00 87.75 191 THR A CA 1
ATOM 1522 C C . THR A 1 191 ? 13.284 0.794 14.994 1.00 87.75 191 THR A C 1
ATOM 1524 O O . THR A 1 191 ? 14.213 0.338 15.658 1.00 87.75 191 THR A O 1
ATOM 1527 N N . ILE A 1 192 ? 12.155 0.110 14.782 1.00 88.38 192 ILE A N 1
ATOM 1528 C CA . ILE A 1 192 ? 11.904 -1.217 15.354 1.00 88.38 192 ILE A CA 1
ATOM 1529 C C . ILE A 1 192 ? 12.588 -2.310 14.534 1.00 88.38 192 ILE A C 1
ATOM 1531 O O . ILE A 1 192 ? 13.266 -3.155 15.112 1.00 88.38 192 ILE A O 1
ATOM 1535 N N . ASP A 1 193 ? 12.360 -2.319 13.221 1.00 90.81 193 ASP A N 1
ATOM 1536 C CA . ASP A 1 193 ? 12.808 -3.379 12.322 1.00 90.81 193 ASP A CA 1
ATOM 1537 C C . ASP A 1 193 ? 12.806 -2.899 10.855 1.00 90.81 193 ASP A C 1
ATOM 1539 O O . ASP A 1 193 ? 11.961 -2.096 10.452 1.00 90.81 193 ASP A O 1
ATOM 1543 N N . ALA A 1 194 ? 13.757 -3.383 10.050 1.00 92.19 194 ALA A N 1
ATOM 1544 C CA . ALA A 1 194 ? 13.921 -2.954 8.658 1.00 92.19 194 ALA A CA 1
ATOM 1545 C C . ALA A 1 194 ? 12.828 -3.503 7.722 1.00 92.19 194 ALA A C 1
ATOM 1547 O O . ALA A 1 194 ? 12.430 -2.818 6.778 1.00 92.19 194 ALA A O 1
ATOM 1548 N N . GLN A 1 195 ? 12.324 -4.713 7.975 1.00 92.56 195 GLN A N 1
ATOM 1549 C CA . GLN A 1 195 ? 11.195 -5.268 7.231 1.00 92.56 195 GLN A CA 1
ATOM 1550 C C . GLN A 1 195 ? 9.913 -4.511 7.591 1.00 92.56 195 GLN A C 1
ATOM 1552 O O . GLN A 1 195 ? 9.147 -4.145 6.701 1.00 92.56 195 GLN A O 1
ATOM 1557 N N . LEU A 1 196 ? 9.727 -4.165 8.869 1.00 93.81 196 LEU A N 1
ATOM 1558 C CA . LEU A 1 196 ? 8.606 -3.325 9.292 1.00 93.81 196 LEU A CA 1
ATOM 1559 C C . LEU A 1 196 ? 8.641 -1.928 8.648 1.00 93.81 196 LEU A C 1
ATOM 1561 O O . LEU A 1 196 ? 7.597 -1.404 8.250 1.00 93.81 196 LEU A O 1
ATOM 1565 N N . GLU A 1 197 ? 9.827 -1.329 8.506 1.00 95.31 197 GLU A N 1
ATOM 1566 C CA . GLU A 1 197 ? 10.009 -0.076 7.764 1.00 95.31 197 GLU A CA 1
ATOM 1567 C C . GLU A 1 197 ? 9.510 -0.221 6.317 1.00 95.31 197 GLU A C 1
ATOM 1569 O O . GLU A 1 197 ? 8.694 0.586 5.871 1.00 95.31 197 GLU A O 1
ATOM 1574 N N . GLN A 1 198 ? 9.918 -1.275 5.603 1.00 95.69 198 GLN A N 1
ATOM 1575 C CA . GLN A 1 198 ? 9.453 -1.540 4.235 1.00 95.69 198 GLN A CA 1
ATOM 1576 C C . GLN A 1 198 ? 7.934 -1.735 4.163 1.00 95.69 198 GLN A C 1
ATOM 1578 O O . GLN A 1 198 ? 7.272 -1.076 3.356 1.00 95.69 198 GLN A O 1
ATOM 1583 N N . SER A 1 199 ? 7.371 -2.573 5.039 1.00 95.94 199 SER A N 1
ATOM 1584 C CA . SER A 1 199 ? 5.925 -2.805 5.144 1.00 95.94 199 SER A CA 1
ATOM 1585 C C . SER A 1 199 ? 5.155 -1.505 5.388 1.00 95.94 199 SER A C 1
ATOM 1587 O O . SER A 1 199 ? 4.086 -1.300 4.817 1.00 95.94 199 SER A O 1
ATOM 1589 N N . THR A 1 200 ? 5.719 -0.582 6.173 1.00 97.19 200 THR A N 1
ATOM 1590 C CA . THR A 1 200 ? 5.109 0.730 6.430 1.00 97.19 200 THR A CA 1
ATOM 1591 C C . THR A 1 200 ? 5.052 1.584 5.163 1.00 97.19 200 THR A C 1
ATOM 1593 O O . THR A 1 200 ? 4.000 2.141 4.859 1.00 97.19 200 THR A O 1
ATOM 1596 N N . TYR A 1 201 ? 6.137 1.668 4.384 1.00 97.75 201 TYR A N 1
ATOM 1597 C CA . TYR A 1 201 ? 6.140 2.434 3.128 1.00 97.75 201 TYR A CA 1
ATOM 1598 C C . TYR A 1 201 ? 5.221 1.821 2.066 1.00 97.75 201 TYR A C 1
ATOM 1600 O O . TYR A 1 201 ? 4.502 2.555 1.386 1.00 97.75 201 TYR A O 1
ATOM 1608 N N . LEU A 1 202 ? 5.190 0.491 1.951 1.00 97.69 202 LEU A N 1
ATOM 1609 C CA . LEU A 1 202 ? 4.241 -0.210 1.081 1.00 97.69 202 LEU A CA 1
ATOM 1610 C C . LEU A 1 202 ? 2.792 0.095 1.482 1.00 97.69 202 LEU A C 1
ATOM 1612 O O . LEU A 1 202 ? 1.955 0.348 0.611 1.00 97.69 202 LEU A O 1
ATOM 1616 N N . ALA A 1 203 ? 2.504 0.115 2.787 1.00 97.75 203 ALA A N 1
ATOM 1617 C CA . ALA A 1 203 ? 1.176 0.419 3.296 1.00 97.75 203 ALA A CA 1
ATOM 1618 C C . ALA A 1 203 ? 0.765 1.874 3.055 1.00 97.75 203 ALA A C 1
ATOM 1620 O O . ALA A 1 203 ? -0.344 2.117 2.581 1.00 97.75 203 ALA A O 1
ATOM 1621 N N . LEU A 1 204 ? 1.663 2.833 3.305 1.00 98.00 204 LEU A N 1
ATOM 1622 C CA . LEU A 1 204 ? 1.433 4.250 3.015 1.00 98.00 204 LEU A CA 1
ATOM 1623 C C . LEU A 1 204 ? 1.072 4.469 1.542 1.00 98.00 204 LEU A C 1
ATOM 1625 O O . LEU A 1 204 ? 0.103 5.170 1.258 1.00 98.00 204 LEU A O 1
ATOM 1629 N N . GLY A 1 205 ? 1.789 3.822 0.620 1.00 97.69 205 GLY A N 1
ATOM 1630 C CA . GLY A 1 205 ? 1.482 3.888 -0.807 1.00 97.69 205 GLY A CA 1
ATOM 1631 C C . GLY A 1 205 ? 0.079 3.368 -1.126 1.00 97.69 205 GLY A C 1
ATOM 1632 O O . GLY A 1 205 ? -0.718 4.084 -1.727 1.00 97.69 205 GLY A O 1
ATOM 1633 N N . ALA A 1 206 ? -0.264 2.165 -0.654 1.00 97.62 206 ALA A N 1
ATOM 1634 C CA . ALA A 1 206 ? -1.563 1.540 -0.931 1.00 97.62 206 ALA A CA 1
ATOM 1635 C C . ALA A 1 206 ? -2.743 2.345 -0.356 1.00 97.62 206 ALA A C 1
ATOM 1637 O O . ALA A 1 206 ? -3.755 2.551 -1.029 1.00 97.62 206 ALA A O 1
ATOM 1638 N N . ILE A 1 207 ? -2.599 2.838 0.878 1.00 97.31 207 ILE A N 1
ATOM 1639 C CA . ILE A 1 207 ? -3.599 3.687 1.535 1.00 97.31 207 ILE A CA 1
ATOM 1640 C C . ILE A 1 207 ? -3.754 5.003 0.773 1.00 97.31 207 ILE A C 1
ATOM 1642 O O . ILE A 1 207 ? -4.880 5.436 0.542 1.00 97.31 207 ILE A O 1
ATOM 1646 N N . THR A 1 208 ? -2.645 5.615 0.345 1.00 97.06 208 THR A N 1
ATOM 1647 C CA . THR A 1 208 ? -2.662 6.872 -0.416 1.00 97.06 208 THR A CA 1
ATOM 1648 C C . THR A 1 208 ? -3.364 6.700 -1.753 1.00 97.06 208 THR A C 1
ATOM 1650 O O . THR A 1 208 ? -4.218 7.519 -2.080 1.00 97.06 208 THR A O 1
ATOM 1653 N N . HIS A 1 209 ? -3.069 5.625 -2.493 1.00 95.56 209 HIS A N 1
ATOM 1654 C CA . HIS A 1 209 ? -3.764 5.310 -3.742 1.00 95.56 209 HIS A CA 1
ATOM 1655 C C . HIS A 1 209 ? -5.279 5.286 -3.532 1.00 95.56 209 HIS A C 1
ATOM 1657 O O . HIS A 1 209 ? -6.036 6.002 -4.184 1.00 95.56 209 HIS A O 1
ATOM 1663 N N . ARG A 1 210 ? -5.717 4.490 -2.550 1.00 95.06 210 ARG A N 1
ATOM 1664 C CA . ARG A 1 210 ? -7.138 4.284 -2.297 1.00 95.06 210 ARG A CA 1
ATOM 1665 C C . ARG A 1 210 ? -7.831 5.537 -1.762 1.00 95.06 210 ARG A C 1
ATOM 1667 O O . ARG A 1 210 ? -9.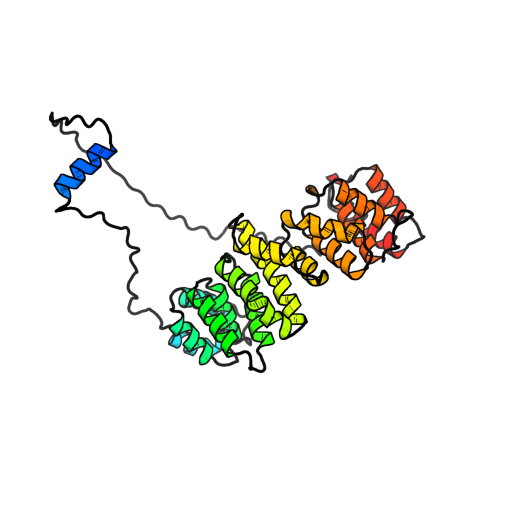003 5.760 -2.057 1.00 95.06 210 ARG A O 1
ATOM 1674 N N . LEU A 1 211 ? -7.131 6.339 -0.966 1.00 94.62 211 LEU A N 1
ATOM 1675 C CA . LEU A 1 211 ? -7.629 7.615 -0.468 1.00 94.62 211 LEU A CA 1
ATOM 1676 C C . LEU A 1 211 ? -7.764 8.635 -1.604 1.00 94.62 211 LEU A C 1
ATOM 1678 O O . LEU A 1 211 ? -8.790 9.302 -1.672 1.00 94.62 211 LEU A O 1
ATOM 1682 N N . PHE A 1 212 ? -6.794 8.701 -2.520 1.00 94.25 212 PHE A N 1
ATOM 1683 C CA . PHE A 1 212 ? -6.832 9.582 -3.689 1.00 94.25 212 PHE A CA 1
ATOM 1684 C C . PHE A 1 212 ? -8.009 9.260 -4.624 1.00 94.25 212 PHE A C 1
ATOM 1686 O O . PHE A 1 212 ? -8.695 10.175 -5.079 1.00 94.25 212 PHE A O 1
ATOM 1693 N N . ASP A 1 213 ? -8.309 7.973 -4.841 1.00 91.50 213 ASP A N 1
ATOM 1694 C CA . ASP A 1 213 ? -9.485 7.529 -5.613 1.00 91.50 213 ASP A CA 1
ATOM 1695 C C . ASP A 1 213 ? -10.811 8.042 -5.023 1.00 91.50 213 ASP A C 1
ATOM 1697 O O . ASP A 1 213 ? -11.767 8.314 -5.750 1.00 91.50 213 ASP A O 1
ATOM 1701 N N . LEU A 1 214 ? -10.889 8.149 -3.692 1.00 90.06 214 LEU A N 1
ATOM 1702 C CA . LEU A 1 214 ? -12.088 8.590 -2.972 1.00 90.06 214 LEU A CA 1
ATOM 1703 C C . LEU A 1 214 ? -12.149 10.109 -2.815 1.00 90.06 214 LEU A C 1
ATOM 1705 O O . LEU A 1 214 ? -13.233 10.691 -2.859 1.00 90.06 214 LEU A O 1
ATOM 1709 N N . ASN A 1 215 ? -10.996 10.732 -2.592 1.00 85.50 215 ASN A N 1
ATOM 1710 C CA . ASN A 1 215 ? -10.833 12.154 -2.377 1.00 85.50 215 ASN A CA 1
ATOM 1711 C C . ASN A 1 215 ? -9.503 12.610 -2.990 1.00 85.50 215 ASN A C 1
ATOM 1713 O O . ASN A 1 215 ? -8.444 12.497 -2.374 1.00 85.50 215 ASN A O 1
ATOM 1717 N N . LYS A 1 216 ? -9.577 13.163 -4.204 1.00 79.00 216 LYS A N 1
ATOM 1718 C CA . LYS A 1 216 ? -8.408 13.564 -5.005 1.00 79.00 216 LYS A CA 1
ATOM 1719 C C . LYS A 1 216 ? -7.474 14.549 -4.296 1.00 79.00 216 LYS A C 1
ATOM 1721 O O . LYS A 1 216 ? -6.312 14.664 -4.671 1.00 79.00 216 LYS A O 1
ATOM 1726 N N . THR A 1 217 ? -7.971 15.284 -3.304 1.00 80.75 217 THR A N 1
ATOM 1727 C CA . THR A 1 217 ? -7.198 16.287 -2.570 1.00 80.75 217 THR A CA 1
ATOM 1728 C C . THR A 1 217 ? -7.406 16.118 -1.075 1.00 80.75 217 THR A C 1
ATOM 1730 O O . THR A 1 217 ? -8.519 16.290 -0.572 1.00 80.75 217 THR A O 1
ATOM 1733 N N . SER A 1 218 ? -6.329 15.819 -0.354 1.00 89.56 218 SER A N 1
ATOM 1734 C CA . SER A 1 218 ? -6.341 15.784 1.102 1.00 89.56 218 SER A CA 1
ATOM 1735 C C . SER A 1 218 ? -4.996 16.207 1.683 1.00 89.56 218 SER A C 1
ATOM 1737 O O . SER A 1 218 ? -3.937 15.953 1.105 1.00 89.56 218 SER A O 1
ATOM 1739 N N . SER A 1 219 ? -5.031 16.839 2.856 1.00 92.94 219 SER A N 1
ATOM 1740 C CA . SER A 1 219 ? -3.819 17.274 3.557 1.00 92.94 219 SER A CA 1
ATOM 1741 C C . SER A 1 219 ? -2.927 16.095 3.966 1.00 92.94 219 SER A C 1
ATOM 1743 O O . SER A 1 219 ? -1.708 16.238 4.046 1.00 92.94 219 SER A O 1
ATOM 1745 N N . ALA A 1 220 ? -3.502 14.907 4.180 1.00 94.69 220 ALA A N 1
ATOM 1746 C CA . ALA A 1 220 ? -2.743 13.694 4.468 1.00 94.69 220 ALA A CA 1
ATOM 1747 C C . ALA A 1 220 ? -1.939 13.221 3.238 1.00 94.69 220 ALA A C 1
ATOM 1749 O O . ALA A 1 220 ? -0.777 12.830 3.373 1.00 94.69 220 ALA A O 1
ATOM 1750 N N . ILE A 1 221 ? -2.510 13.330 2.030 1.00 95.31 221 ILE A N 1
ATOM 1751 C CA . ILE A 1 221 ? -1.814 13.030 0.764 1.00 95.31 221 ILE A CA 1
ATOM 1752 C C . ILE A 1 221 ? -0.672 14.029 0.518 1.00 95.31 221 ILE A C 1
ATOM 1754 O O . ILE A 1 221 ? 0.409 13.641 0.070 1.00 95.31 221 ILE A O 1
ATOM 1758 N N . GLU A 1 222 ? -0.856 15.306 0.858 1.00 94.81 222 GLU A N 1
ATOM 1759 C CA . GLU A 1 222 ? 0.207 16.320 0.768 1.00 94.81 222 GLU A CA 1
ATOM 1760 C C . GLU A 1 222 ? 1.375 16.019 1.721 1.00 94.81 222 GLU A C 1
ATOM 1762 O O . GLU A 1 222 ? 2.545 16.088 1.325 1.00 94.81 222 GLU A O 1
ATOM 1767 N N . LYS A 1 223 ? 1.085 15.614 2.966 1.00 96.81 223 LYS A N 1
ATOM 1768 C CA . LYS A 1 223 ? 2.117 15.173 3.923 1.00 96.81 223 LYS A CA 1
ATOM 1769 C C . LYS A 1 223 ? 2.860 13.936 3.422 1.00 96.81 223 LYS A C 1
ATOM 1771 O O . LYS A 1 223 ? 4.085 13.887 3.520 1.00 96.81 223 LYS A O 1
ATOM 1776 N N . TYR A 1 224 ? 2.149 12.961 2.857 1.00 97.31 224 TYR A N 1
ATOM 1777 C CA . TYR A 1 224 ? 2.766 11.789 2.233 1.00 97.31 224 TYR A CA 1
ATOM 1778 C C . TYR A 1 224 ? 3.656 12.178 1.040 1.00 97.31 224 TYR A C 1
ATOM 1780 O O . TYR A 1 224 ? 4.794 11.728 0.940 1.00 97.31 224 TYR A O 1
ATOM 1788 N N . THR A 1 225 ? 3.199 13.091 0.185 1.00 96.06 225 THR A N 1
ATOM 1789 C CA . THR A 1 225 ? 3.994 13.615 -0.939 1.00 96.06 225 THR A CA 1
ATOM 1790 C C . THR A 1 225 ? 5.277 14.284 -0.436 1.00 96.06 225 THR A C 1
ATOM 1792 O O . THR A 1 225 ? 6.375 14.003 -0.916 1.00 96.06 225 THR A O 1
ATOM 1795 N N . THR A 1 226 ? 5.163 15.097 0.616 1.00 96.62 226 THR A N 1
ATOM 1796 C CA . THR A 1 226 ? 6.307 15.729 1.286 1.00 96.62 226 THR A CA 1
ATOM 1797 C C . THR A 1 226 ? 7.281 14.690 1.853 1.00 96.62 226 THR A C 1
ATOM 1799 O O . THR A 1 226 ? 8.499 14.840 1.721 1.00 96.62 226 THR A O 1
ATOM 1802 N N . LEU A 1 227 ? 6.769 13.606 2.447 1.00 96.81 227 LEU A N 1
ATOM 1803 C CA . LEU A 1 227 ? 7.583 12.486 2.919 1.00 96.81 227 LEU A CA 1
ATOM 1804 C C . LEU A 1 227 ? 8.384 11.853 1.774 1.00 96.81 227 LEU A C 1
ATOM 1806 O O . LEU A 1 227 ? 9.587 11.639 1.941 1.00 96.81 227 LEU A O 1
ATOM 1810 N N . LEU A 1 228 ? 7.766 11.575 0.620 1.00 96.81 228 LEU A N 1
ATOM 1811 C CA . LEU A 1 228 ? 8.459 10.967 -0.524 1.00 96.81 228 LEU A CA 1
ATOM 1812 C C . LEU A 1 228 ? 9.637 11.826 -1.004 1.00 96.81 228 LEU A C 1
ATOM 1814 O O . LEU A 1 228 ? 10.724 11.297 -1.245 1.00 96.81 228 LEU A O 1
ATOM 1818 N N . HIS A 1 229 ? 9.455 13.148 -1.083 1.00 95.06 229 HIS A N 1
ATOM 1819 C CA . HIS A 1 229 ? 10.521 14.067 -1.491 1.00 95.06 229 HIS A CA 1
ATOM 1820 C C . HIS A 1 229 ? 11.665 14.150 -0.470 1.00 95.06 229 HIS A C 1
ATOM 1822 O O . HIS A 1 229 ? 12.834 14.193 -0.858 1.00 95.06 229 HIS A O 1
ATOM 1828 N N . ASN A 1 230 ? 11.350 14.123 0.828 1.00 95.19 230 ASN A N 1
ATOM 1829 C CA . ASN A 1 230 ? 12.339 14.272 1.901 1.00 95.19 230 ASN A CA 1
ATOM 1830 C C . ASN A 1 230 ? 13.052 12.961 2.276 1.00 95.19 230 ASN A C 1
ATOM 1832 O O . ASN A 1 230 ? 14.094 12.976 2.939 1.00 95.19 230 ASN A O 1
ATOM 1836 N N . THR A 1 231 ? 12.514 11.812 1.864 1.00 95.69 231 THR A N 1
ATOM 1837 C CA . THR A 1 231 ? 13.075 10.504 2.209 1.00 95.69 231 THR A CA 1
ATOM 1838 C C . THR A 1 231 ? 14.347 10.217 1.411 1.00 95.69 231 THR A C 1
ATOM 1840 O O . THR A 1 231 ? 14.341 10.077 0.188 1.00 95.69 231 THR A O 1
ATOM 1843 N N . LYS A 1 232 ? 15.468 10.062 2.129 1.00 94.12 232 LYS A N 1
ATOM 1844 C CA . LYS A 1 232 ? 16.780 9.743 1.535 1.00 94.12 232 LYS A CA 1
ATOM 1845 C C . LYS A 1 232 ? 16.899 8.288 1.071 1.00 94.12 232 LYS A C 1
ATOM 1847 O O . LYS A 1 232 ? 17.628 8.005 0.126 1.00 94.12 232 LYS A O 1
ATOM 1852 N N . LYS A 1 233 ? 16.195 7.360 1.728 1.00 95.38 233 LYS A N 1
ATOM 1853 C CA . LYS A 1 233 ? 16.184 5.929 1.385 1.00 95.38 233 LYS A CA 1
ATOM 1854 C C . LYS A 1 233 ? 15.327 5.697 0.133 1.00 95.38 233 LYS A C 1
ATOM 1856 O O . LYS A 1 233 ? 14.165 5.314 0.234 1.00 95.38 233 LYS A O 1
ATOM 1861 N N . LYS A 1 234 ? 15.903 5.933 -1.049 1.00 96.12 234 LYS A N 1
ATOM 1862 C CA . LYS A 1 234 ? 15.199 5.867 -2.344 1.00 96.12 234 LYS A CA 1
ATOM 1863 C C . LYS A 1 234 ? 14.486 4.539 -2.610 1.00 96.12 234 LYS A C 1
ATOM 1865 O O . LYS A 1 234 ? 13.373 4.555 -3.117 1.00 96.12 234 LYS A O 1
ATOM 1870 N N . ALA A 1 235 ? 15.049 3.413 -2.165 1.00 96.81 235 ALA A N 1
ATOM 1871 C CA . ALA A 1 235 ? 14.385 2.112 -2.272 1.00 96.81 235 ALA A CA 1
ATOM 1872 C C . ALA A 1 235 ? 12.986 2.099 -1.621 1.00 96.81 235 ALA A C 1
ATOM 1874 O O . ALA A 1 235 ? 12.041 1.589 -2.214 1.00 96.81 235 ALA A O 1
ATOM 1875 N N . LEU A 1 236 ? 12.830 2.714 -0.441 1.00 97.19 236 LEU A N 1
ATOM 1876 C CA . LEU A 1 236 ? 11.539 2.806 0.252 1.00 97.19 236 LEU A CA 1
ATOM 1877 C C . LEU A 1 236 ? 10.555 3.711 -0.491 1.00 97.19 236 LEU A C 1
ATOM 1879 O O . LEU A 1 236 ? 9.374 3.391 -0.575 1.00 97.19 236 LEU A O 1
ATOM 1883 N N . VAL A 1 237 ? 11.052 4.811 -1.065 1.00 97.62 237 VAL A N 1
ATOM 1884 C CA . VAL A 1 237 ? 10.253 5.728 -1.890 1.00 97.62 237 VAL A CA 1
ATOM 1885 C C . VAL A 1 237 ? 9.680 4.988 -3.096 1.00 97.62 237 VAL A C 1
ATOM 1887 O O . VAL A 1 237 ? 8.476 5.042 -3.317 1.00 97.62 237 VAL A O 1
ATOM 1890 N N . TYR A 1 238 ? 10.502 4.245 -3.840 1.00 97.56 238 TYR A N 1
ATOM 1891 C CA . TYR A 1 238 ? 10.052 3.539 -5.045 1.00 97.56 238 TYR A CA 1
ATOM 1892 C C . TYR A 1 238 ? 9.097 2.382 -4.725 1.00 97.56 238 TYR A C 1
ATOM 1894 O O . TYR A 1 238 ? 8.105 2.208 -5.428 1.00 97.56 238 TYR A O 1
ATOM 1902 N N . LEU A 1 239 ? 9.321 1.653 -3.624 1.00 96.69 239 LEU A N 1
ATOM 1903 C CA . LEU A 1 239 ? 8.364 0.658 -3.117 1.00 96.69 239 LEU A CA 1
ATOM 1904 C C . LEU A 1 239 ? 7.021 1.295 -2.736 1.00 96.69 239 LEU A C 1
ATOM 1906 O O . LEU A 1 239 ? 5.963 0.746 -3.024 1.00 96.69 239 LEU A O 1
ATOM 1910 N N . SER A 1 240 ? 7.048 2.471 -2.110 1.00 97.94 240 SER A N 1
ATOM 1911 C CA . SER A 1 240 ? 5.831 3.202 -1.756 1.00 97.94 240 SER A CA 1
ATOM 1912 C C . SER A 1 240 ? 5.077 3.679 -3.001 1.00 97.94 240 SER A C 1
ATOM 1914 O O . SER A 1 240 ? 3.872 3.460 -3.119 1.00 97.94 240 SER A O 1
ATOM 1916 N N . ILE A 1 241 ? 5.793 4.242 -3.981 1.00 97.69 241 ILE A N 1
ATOM 1917 C CA . ILE A 1 241 ? 5.217 4.690 -5.256 1.00 97.69 241 ILE A CA 1
ATOM 1918 C C . ILE A 1 241 ? 4.621 3.519 -6.044 1.00 97.69 241 ILE A C 1
ATOM 1920 O O . ILE A 1 241 ? 3.551 3.693 -6.618 1.00 97.69 241 ILE A O 1
ATOM 1924 N N . TYR A 1 242 ? 5.241 2.331 -6.019 1.00 97.31 242 TYR A N 1
ATOM 1925 C CA . TYR A 1 242 ? 4.689 1.120 -6.641 1.00 97.31 242 TYR A CA 1
ATOM 1926 C C . TYR A 1 242 ? 3.237 0.872 -6.197 1.00 97.31 242 TYR A C 1
ATOM 1928 O O . TYR A 1 242 ? 2.358 0.691 -7.033 1.00 97.31 242 TYR A O 1
ATOM 1936 N N . ASN A 1 243 ? 2.947 0.950 -4.894 1.00 97.00 243 ASN A N 1
ATOM 1937 C CA . ASN A 1 243 ? 1.577 0.776 -4.401 1.00 97.00 243 ASN A CA 1
ATOM 1938 C C . ASN A 1 243 ? 0.703 2.031 -4.548 1.00 97.00 243 ASN A C 1
ATOM 1940 O O . ASN A 1 243 ? -0.517 1.902 -4.637 1.00 97.00 243 ASN A O 1
ATOM 1944 N N . ALA A 1 244 ? 1.298 3.230 -4.548 1.00 96.31 244 ALA A N 1
ATOM 1945 C CA . ALA A 1 244 ? 0.563 4.482 -4.719 1.00 96.31 244 ALA A CA 1
ATOM 1946 C C . ALA A 1 244 ? 0.023 4.649 -6.145 1.00 96.31 244 ALA A C 1
ATOM 1948 O O . ALA A 1 244 ? -1.110 5.097 -6.306 1.00 96.31 244 ALA A O 1
ATOM 1949 N N . LYS A 1 245 ? 0.830 4.292 -7.159 1.00 93.19 245 LYS A N 1
ATOM 1950 C CA . LYS A 1 245 ? 0.500 4.330 -8.598 1.00 93.19 245 LYS A CA 1
ATOM 1951 C C . LYS A 1 245 ? -0.294 5.577 -9.014 1.00 93.19 245 LYS A C 1
ATOM 1953 O O . LYS A 1 245 ? -1.306 5.486 -9.700 1.00 93.19 245 LYS A O 1
ATOM 1958 N N . LEU A 1 246 ? 0.146 6.741 -8.530 1.00 92.12 246 LEU A N 1
ATOM 1959 C CA . LEU A 1 246 ? -0.424 8.041 -8.884 1.00 92.12 246 LEU A CA 1
ATOM 1960 C C . LEU A 1 246 ? 0.512 8.760 -9.851 1.00 92.12 246 LEU A C 1
ATOM 1962 O O . LEU A 1 246 ? 1.719 8.843 -9.590 1.00 92.12 246 LEU A O 1
ATOM 1966 N N . ASP A 1 247 ? -0.049 9.333 -10.914 1.00 89.56 247 ASP A N 1
ATOM 1967 C CA . ASP A 1 247 ? 0.678 10.091 -11.951 1.00 89.56 247 ASP A CA 1
ATOM 1968 C C . ASP A 1 247 ? 1.511 11.231 -11.361 1.00 89.56 247 ASP A C 1
ATOM 1970 O O . ASP A 1 247 ? 2.618 11.507 -11.820 1.00 89.56 247 ASP A O 1
ATOM 1974 N N . LEU A 1 248 ? 1.037 11.810 -10.251 1.00 88.62 248 LEU A N 1
ATOM 1975 C CA . LEU A 1 248 ? 1.740 12.828 -9.466 1.00 88.62 248 LEU A CA 1
ATOM 1976 C C . LEU A 1 248 ? 3.182 12.429 -9.097 1.00 88.62 248 LEU A C 1
ATOM 1978 O O . LEU A 1 248 ? 4.039 13.296 -8.943 1.00 88.62 248 LEU A O 1
ATOM 1982 N N . TYR A 1 249 ? 3.457 11.131 -8.943 1.00 92.00 249 TYR A N 1
ATOM 1983 C CA . TYR A 1 249 ? 4.748 10.621 -8.475 1.00 92.00 249 TYR A CA 1
ATOM 1984 C C . TYR A 1 249 ? 5.632 10.053 -9.587 1.00 92.00 249 TYR A C 1
ATOM 1986 O O . TYR A 1 249 ? 6.752 9.622 -9.309 1.00 92.00 249 TYR A O 1
ATOM 1994 N N . GLN A 1 250 ? 5.172 10.074 -10.841 1.00 90.25 250 GLN A N 1
ATOM 1995 C CA . GLN A 1 250 ? 5.911 9.502 -11.967 1.00 90.25 250 GLN A CA 1
ATOM 1996 C C . GLN A 1 250 ? 7.262 10.203 -12.174 1.00 90.25 250 GLN A C 1
ATOM 1998 O O . GLN A 1 250 ? 8.277 9.540 -12.382 1.00 90.25 250 GLN A O 1
ATOM 2003 N N . SER A 1 251 ? 7.309 11.531 -12.022 1.00 89.81 251 SER A N 1
ATOM 2004 C CA . SER A 1 251 ? 8.535 12.333 -12.164 1.00 89.81 251 SER A CA 1
ATOM 2005 C C . SER A 1 251 ? 9.659 11.903 -11.212 1.00 89.81 251 SER A C 1
ATOM 2007 O O . SER A 1 251 ? 10.825 11.907 -11.597 1.00 89.81 251 SER A O 1
ATOM 2009 N N . ILE A 1 252 ? 9.318 11.446 -10.000 1.00 92.88 252 ILE A N 1
ATOM 2010 C CA . ILE A 1 252 ? 10.288 10.943 -9.014 1.00 92.88 252 ILE A CA 1
ATOM 2011 C C . ILE A 1 252 ? 10.992 9.678 -9.534 1.00 92.88 252 ILE A C 1
ATOM 2013 O O . ILE A 1 252 ? 12.169 9.465 -9.239 1.00 92.88 252 ILE A O 1
ATOM 2017 N N . LEU A 1 253 ? 10.286 8.841 -10.301 1.00 93.50 253 LEU A N 1
ATOM 2018 C CA . LEU A 1 253 ? 10.833 7.613 -10.881 1.00 93.50 253 LEU A CA 1
ATOM 2019 C C . LEU A 1 253 ? 11.717 7.909 -12.098 1.00 93.50 253 LEU A C 1
ATOM 2021 O O . LEU A 1 253 ? 12.786 7.313 -12.231 1.00 93.50 253 LEU A O 1
ATOM 2025 N N . ILE A 1 254 ? 11.291 8.831 -12.970 1.00 91.38 254 ILE A N 1
ATOM 2026 C CA . ILE A 1 254 ? 11.979 9.160 -14.233 1.00 91.38 254 ILE A CA 1
ATOM 2027 C C . ILE A 1 254 ? 13.438 9.544 -13.982 1.00 91.38 254 ILE A C 1
ATOM 2029 O O . ILE A 1 254 ? 14.337 9.024 -14.641 1.00 91.38 254 ILE A O 1
ATOM 2033 N N . ASP A 1 255 ? 13.676 10.384 -12.980 1.00 88.56 255 ASP A N 1
ATOM 2034 C CA . ASP A 1 255 ? 15.004 10.847 -12.583 1.00 88.56 255 ASP A CA 1
ATOM 2035 C C . ASP A 1 255 ? 15.980 9.709 -12.235 1.00 88.56 255 ASP A C 1
ATOM 2037 O O . ASP A 1 255 ? 17.178 9.794 -12.535 1.00 88.56 255 ASP A O 1
ATOM 2041 N N . GLU A 1 256 ? 15.486 8.659 -11.574 1.00 91.56 256 GLU A N 1
ATOM 2042 C CA . GLU A 1 256 ? 16.275 7.476 -11.221 1.00 91.56 256 GLU A CA 1
ATOM 2043 C C . GLU A 1 256 ? 16.501 6.588 -12.440 1.00 91.56 256 GLU A C 1
ATOM 2045 O O . GLU A 1 256 ? 17.631 6.180 -12.699 1.00 91.56 256 GLU A O 1
ATOM 2050 N N . ILE A 1 257 ? 15.449 6.325 -13.218 1.00 91.94 257 ILE A N 1
ATOM 2051 C CA . ILE A 1 257 ? 15.510 5.470 -14.411 1.00 91.94 257 ILE A CA 1
ATOM 2052 C C . ILE A 1 257 ? 16.452 6.087 -15.454 1.00 91.94 257 ILE A C 1
ATOM 2054 O O . ILE A 1 257 ? 17.240 5.382 -16.086 1.00 91.94 257 ILE A O 1
ATOM 2058 N N . HIS A 1 258 ? 16.430 7.413 -15.607 1.00 89.31 258 HIS A N 1
ATOM 2059 C CA . HIS A 1 258 ? 17.309 8.123 -16.526 1.00 89.31 258 HIS A CA 1
ATOM 2060 C C . HIS A 1 258 ? 18.787 7.924 -16.175 1.00 89.31 258 HIS A C 1
ATOM 2062 O O . HIS A 1 258 ? 19.595 7.687 -17.072 1.00 89.31 258 HIS A O 1
ATOM 2068 N N . ARG A 1 259 ? 19.146 8.004 -14.889 1.00 87.12 259 ARG A N 1
ATOM 2069 C CA . ARG A 1 259 ? 20.531 7.849 -14.421 1.00 87.12 259 ARG A CA 1
ATOM 2070 C C . ARG A 1 259 ? 20.954 6.385 -14.368 1.00 87.12 259 ARG A C 1
ATOM 2072 O O . ARG A 1 259 ? 22.030 6.046 -14.842 1.00 87.12 259 ARG A O 1
ATOM 2079 N N . CYS A 1 260 ? 20.100 5.534 -13.805 1.00 87.50 260 CYS A N 1
ATOM 2080 C CA . CYS A 1 260 ? 20.301 4.097 -13.629 1.00 87.50 260 CYS A CA 1
ATOM 2081 C C . CYS A 1 260 ? 21.704 3.736 -13.090 1.00 87.5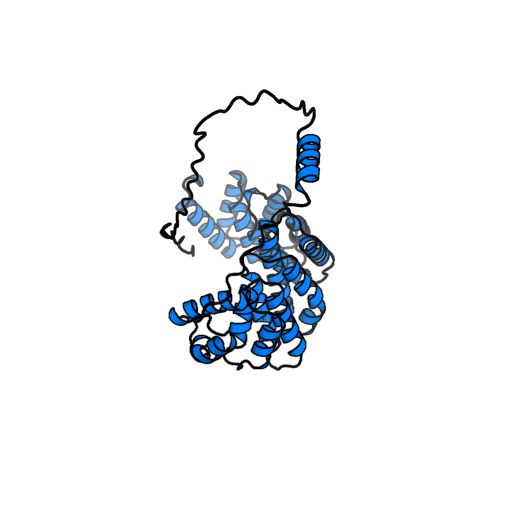0 260 CYS A C 1
ATOM 2083 O O . CYS A 1 260 ? 22.335 2.784 -13.545 1.00 87.50 260 CYS A O 1
ATOM 2085 N N . ASN A 1 261 ? 22.217 4.528 -12.138 1.00 87.00 261 ASN A N 1
ATOM 2086 C CA . ASN A 1 261 ? 23.567 4.355 -11.587 1.00 87.00 261 ASN A CA 1
ATOM 2087 C C . ASN A 1 261 ? 23.654 3.150 -10.638 1.00 87.00 261 ASN A C 1
ATOM 2089 O O . ASN A 1 261 ? 24.680 2.476 -10.584 1.00 87.00 261 ASN A O 1
ATOM 2093 N N . ASP A 1 262 ? 22.581 2.888 -9.890 1.00 90.38 262 ASP A N 1
ATOM 2094 C CA . ASP A 1 262 ? 22.426 1.709 -9.042 1.00 90.38 262 ASP A CA 1
ATOM 2095 C C . ASP A 1 262 ? 21.408 0.769 -9.697 1.00 90.38 262 ASP A C 1
ATOM 2097 O O . ASP A 1 262 ? 20.254 1.131 -9.930 1.00 90.38 262 ASP A O 1
ATOM 2101 N N . THR A 1 263 ? 21.846 -0.453 -10.005 1.00 89.81 263 THR A N 1
ATOM 2102 C CA . THR A 1 263 ? 21.022 -1.463 -10.682 1.00 89.81 263 THR A CA 1
ATOM 2103 C C . THR A 1 263 ? 19.768 -1.818 -9.879 1.00 89.81 263 THR A C 1
ATOM 2105 O O . THR A 1 263 ? 18.699 -1.982 -10.463 1.00 89.81 263 THR A O 1
ATOM 2108 N N . ASN A 1 264 ? 19.856 -1.900 -8.551 1.00 92.06 264 ASN A N 1
ATOM 2109 C CA . ASN A 1 264 ? 18.716 -2.258 -7.710 1.00 92.06 264 ASN A CA 1
ATOM 2110 C C . ASN A 1 264 ? 17.710 -1.109 -7.627 1.00 92.06 264 ASN A C 1
ATOM 2112 O O . ASN A 1 264 ? 16.508 -1.338 -7.751 1.00 92.06 264 ASN A O 1
ATOM 2116 N N . LEU A 1 265 ? 18.184 0.129 -7.452 1.00 94.12 265 LEU A N 1
ATOM 2117 C CA . LEU A 1 265 ? 17.305 1.304 -7.418 1.00 94.12 265 LEU A CA 1
ATOM 2118 C C . LEU A 1 265 ? 16.633 1.548 -8.771 1.00 94.12 265 LEU A C 1
ATOM 2120 O O . LEU A 1 265 ? 15.429 1.791 -8.815 1.00 94.12 265 LEU A O 1
ATOM 2124 N N . CYS A 1 266 ? 17.383 1.402 -9.863 1.00 94.12 266 CYS A N 1
ATOM 2125 C CA . CYS A 1 266 ? 16.857 1.491 -11.219 1.00 94.12 266 CYS A CA 1
ATOM 2126 C C . CYS A 1 266 ? 15.793 0.419 -11.485 1.00 94.12 266 CYS A C 1
ATOM 2128 O O . CYS A 1 266 ? 14.722 0.730 -12.006 1.00 94.12 266 CYS A O 1
ATOM 2130 N N . TRP A 1 267 ? 16.042 -0.830 -11.068 1.00 94.75 267 TRP A N 1
ATOM 2131 C CA . TRP A 1 267 ? 15.055 -1.903 -11.173 1.00 94.75 267 TRP A CA 1
ATOM 2132 C C . TRP A 1 267 ? 13.796 -1.605 -10.352 1.00 94.75 267 TRP A C 1
ATOM 2134 O O . TRP A 1 267 ? 12.697 -1.768 -10.869 1.00 94.75 267 TRP A O 1
ATOM 2144 N N . LEU A 1 268 ? 13.926 -1.117 -9.112 1.00 96.31 268 LEU A N 1
ATOM 2145 C CA . LEU A 1 268 ? 12.776 -0.743 -8.279 1.00 96.31 268 LEU A CA 1
ATOM 2146 C C . LEU A 1 268 ? 11.953 0.389 -8.903 1.00 96.31 268 LEU A C 1
ATOM 2148 O O . LEU A 1 268 ? 10.726 0.308 -8.914 1.00 96.31 268 LEU A O 1
ATOM 2152 N N . ALA A 1 269 ? 12.610 1.418 -9.443 1.00 96.12 269 ALA A N 1
ATOM 2153 C CA . ALA A 1 269 ? 11.933 2.532 -10.098 1.00 96.12 269 ALA A CA 1
ATOM 2154 C C . ALA A 1 269 ? 11.210 2.088 -11.382 1.00 96.12 269 ALA A C 1
ATOM 2156 O O . ALA A 1 269 ? 10.046 2.433 -11.584 1.00 96.12 269 ALA A O 1
ATOM 2157 N N . LEU A 1 270 ? 11.853 1.256 -12.211 1.00 95.44 270 LEU A N 1
ATOM 2158 C CA . LEU A 1 270 ? 11.211 0.640 -13.377 1.00 95.44 270 LEU A CA 1
ATOM 2159 C C . LEU A 1 270 ? 10.052 -0.275 -12.976 1.00 95.44 270 LEU A C 1
ATOM 2161 O O . LEU A 1 270 ? 9.009 -0.262 -13.624 1.00 95.44 270 LEU A O 1
ATOM 2165 N N . ASN A 1 271 ? 10.206 -1.053 -11.903 1.00 95.50 271 ASN A N 1
ATOM 2166 C CA . ASN A 1 271 ? 9.157 -1.937 -11.413 1.00 95.50 271 ASN A CA 1
ATOM 2167 C C . ASN A 1 271 ? 7.951 -1.131 -10.909 1.00 95.50 271 ASN A C 1
ATOM 2169 O O . ASN A 1 271 ? 6.818 -1.499 -11.200 1.00 95.50 271 ASN A O 1
ATOM 2173 N N . ALA A 1 272 ? 8.167 0.004 -10.236 1.00 96.19 272 ALA A N 1
ATOM 2174 C CA . ALA A 1 272 ? 7.102 0.948 -9.888 1.00 96.19 272 ALA A CA 1
ATOM 2175 C C . ALA A 1 272 ? 6.395 1.503 -11.132 1.00 96.19 272 ALA A C 1
ATOM 2177 O O . ALA A 1 272 ? 5.166 1.541 -11.167 1.00 96.19 272 ALA A O 1
ATOM 2178 N N . LEU A 1 273 ? 7.145 1.831 -12.189 1.00 94.44 273 LEU A N 1
ATOM 2179 C CA . LEU A 1 273 ? 6.583 2.317 -13.450 1.00 94.44 273 LEU A CA 1
ATOM 2180 C C . LEU A 1 273 ? 5.639 1.296 -14.121 1.00 94.44 273 LEU A C 1
ATOM 2182 O O . LEU A 1 273 ? 4.726 1.689 -14.838 1.00 94.44 273 LEU A O 1
ATOM 2186 N N . THR A 1 274 ? 5.779 -0.009 -13.847 1.00 93.56 274 THR A N 1
ATOM 2187 C CA . THR A 1 274 ? 4.878 -1.042 -14.404 1.00 93.56 274 THR A CA 1
ATOM 2188 C C . THR A 1 274 ? 3.421 -0.919 -13.978 1.00 93.56 274 THR A C 1
ATOM 2190 O O . THR A 1 274 ? 2.557 -1.477 -14.662 1.00 93.56 274 THR A O 1
ATOM 2193 N N . GLN A 1 275 ? 3.171 -0.236 -12.858 1.00 93.88 275 GLN A N 1
ATOM 2194 C CA . GLN A 1 275 ? 1.847 -0.063 -12.260 1.00 93.88 275 GLN A CA 1
ATOM 2195 C C . GLN A 1 275 ? 1.036 1.054 -12.919 1.00 93.88 275 GLN A C 1
ATOM 2197 O O . GLN A 1 275 ? -0.164 1.156 -12.680 1.00 93.88 275 GLN A O 1
ATOM 2202 N N . TYR A 1 276 ? 1.692 1.875 -13.735 1.00 91.69 276 TYR A N 1
ATOM 2203 C CA . TYR A 1 276 ? 1.079 2.970 -14.468 1.00 91.69 276 TYR A CA 1
ATOM 2204 C C . TYR A 1 276 ? 0.484 2.478 -15.784 1.00 91.69 276 TYR A C 1
ATOM 2206 O O . TYR A 1 276 ? 0.899 1.444 -16.326 1.00 91.69 276 TYR A O 1
ATOM 2214 N N . ASP A 1 277 ? -0.475 3.245 -16.294 1.00 89.25 277 ASP A N 1
ATOM 2215 C CA . ASP A 1 277 ? -1.015 3.035 -17.627 1.00 89.25 277 ASP A CA 1
ATOM 2216 C C . ASP A 1 277 ? 0.029 3.455 -18.683 1.00 89.25 277 ASP A C 1
ATOM 2218 O O . ASP A 1 277 ? 0.450 4.617 -18.700 1.00 89.25 277 ASP A O 1
ATOM 2222 N N . PRO A 1 278 ? 0.490 2.538 -19.550 1.00 85.06 278 PRO A N 1
ATOM 2223 C CA . PRO A 1 278 ? 1.444 2.852 -20.607 1.00 85.06 278 PRO A CA 1
ATOM 2224 C C . PRO A 1 278 ? 0.946 3.908 -21.601 1.00 85.06 278 PRO A C 1
ATOM 2226 O O . PRO A 1 278 ? 1.777 4.599 -22.189 1.00 85.06 278 PRO A O 1
ATOM 2229 N N . GLU A 1 279 ? -0.372 4.073 -21.773 1.00 84.12 279 GLU A N 1
ATOM 2230 C CA . GLU A 1 279 ? -0.946 5.126 -22.630 1.00 84.12 279 GLU A CA 1
ATOM 2231 C C . GLU A 1 279 ? -0.605 6.539 -22.128 1.00 84.12 279 GLU A C 1
ATOM 2233 O O . GLU A 1 279 ? -0.572 7.499 -22.895 1.00 84.12 279 GLU A O 1
ATOM 2238 N N . GLN A 1 280 ? -0.301 6.671 -20.837 1.00 83.38 280 GLN A N 1
ATOM 2239 C CA . GLN A 1 280 ? 0.036 7.939 -20.195 1.00 83.38 280 GLN A CA 1
ATOM 2240 C C . GLN A 1 280 ? 1.546 8.211 -20.179 1.00 83.38 280 GLN A C 1
ATOM 2242 O O . GLN A 1 280 ? 1.999 9.201 -19.598 1.00 83.38 280 GLN A O 1
ATOM 2247 N N . PHE A 1 281 ? 2.363 7.342 -20.782 1.00 88.75 281 PHE A N 1
ATOM 2248 C CA . PHE A 1 281 ? 3.808 7.538 -20.794 1.00 88.75 281 PHE A CA 1
ATOM 2249 C C . PHE A 1 281 ? 4.187 8.697 -21.710 1.00 88.75 281 PHE A C 1
ATOM 2251 O O . PHE A 1 281 ? 3.847 8.736 -22.891 1.00 88.75 281 PHE A O 1
ATOM 2258 N N . SER A 1 282 ? 4.964 9.636 -21.173 1.00 87.31 282 SER A N 1
ATOM 2259 C CA . SER A 1 282 ? 5.535 10.710 -21.975 1.00 87.31 282 SER A CA 1
ATOM 2260 C C . SER A 1 282 ? 6.546 10.165 -22.990 1.00 87.31 282 SER A C 1
ATOM 2262 O O . SER A 1 282 ? 7.182 9.122 -22.799 1.00 87.31 282 SER A O 1
ATOM 2264 N N . THR A 1 283 ? 6.772 10.921 -24.065 1.00 88.62 283 THR A N 1
ATOM 2265 C CA . THR A 1 283 ? 7.803 10.604 -25.067 1.00 88.62 283 THR A CA 1
ATOM 2266 C C . THR A 1 283 ? 9.206 10.506 -24.457 1.00 88.62 283 THR A C 1
ATOM 2268 O O . THR A 1 283 ? 10.044 9.742 -24.943 1.00 88.62 283 THR A O 1
ATOM 2271 N N . GLU A 1 284 ? 9.455 11.233 -23.366 1.00 89.81 284 GLU A N 1
ATOM 2272 C CA . GLU A 1 284 ? 10.680 11.151 -22.572 1.00 89.81 284 GLU A CA 1
ATOM 2273 C C . GLU A 1 284 ? 10.859 9.760 -21.951 1.00 89.81 284 GLU A C 1
ATOM 2275 O O . GLU A 1 284 ? 11.913 9.146 -22.131 1.00 89.81 284 GLU A O 1
ATOM 2280 N N . ILE A 1 285 ? 9.824 9.224 -21.294 1.00 90.75 285 ILE A N 1
ATOM 2281 C CA . ILE A 1 285 ? 9.854 7.880 -20.699 1.00 90.75 285 ILE A CA 1
ATOM 2282 C C . ILE A 1 285 ? 10.156 6.843 -21.774 1.00 90.75 285 ILE A C 1
ATOM 2284 O O . ILE A 1 285 ? 11.080 6.045 -21.620 1.00 90.75 285 ILE A O 1
ATOM 2288 N N . ILE A 1 286 ? 9.432 6.889 -22.893 1.00 91.62 286 ILE A N 1
ATOM 2289 C CA . ILE A 1 286 ? 9.616 5.946 -24.001 1.00 91.62 286 ILE A CA 1
ATOM 2290 C C . ILE A 1 286 ? 11.057 6.017 -24.529 1.00 91.62 286 ILE A C 1
ATOM 2292 O O . ILE A 1 286 ? 11.706 4.990 -24.737 1.00 91.62 286 ILE A O 1
ATOM 2296 N N . THR A 1 287 ? 11.605 7.223 -24.687 1.00 91.69 287 THR A N 1
ATOM 2297 C CA . THR A 1 287 ? 12.990 7.425 -25.136 1.00 91.69 287 THR A CA 1
ATOM 2298 C C . THR A 1 287 ? 13.998 6.826 -24.155 1.00 91.69 287 THR A C 1
ATOM 2300 O O . THR A 1 287 ? 14.928 6.137 -24.579 1.00 91.69 287 THR A O 1
ATOM 2303 N N . ILE A 1 288 ? 13.804 7.024 -22.848 1.00 92.19 288 ILE A N 1
ATOM 2304 C CA . ILE A 1 288 ? 14.663 6.442 -21.809 1.00 92.19 288 ILE A CA 1
ATOM 2305 C C . ILE A 1 288 ? 14.594 4.909 -21.845 1.00 92.19 288 ILE A C 1
ATOM 2307 O O . ILE A 1 288 ? 15.641 4.258 -21.850 1.00 92.19 288 ILE A O 1
ATOM 2311 N N . LEU A 1 289 ? 13.394 4.326 -21.935 1.00 92.81 289 LEU A N 1
ATOM 2312 C CA . LEU A 1 289 ? 13.199 2.874 -22.001 1.00 92.81 289 LEU A CA 1
ATOM 2313 C C . LEU A 1 289 ? 13.897 2.259 -23.223 1.00 92.81 289 LEU A C 1
ATOM 2315 O O . LEU A 1 289 ? 14.627 1.276 -23.072 1.00 92.81 289 LEU A O 1
ATOM 2319 N N . ARG A 1 290 ? 13.751 2.865 -24.414 1.00 91.81 290 ARG A N 1
ATOM 2320 C CA . ARG A 1 290 ? 14.471 2.448 -25.638 1.00 91.81 290 ARG A CA 1
ATOM 2321 C C . ARG A 1 290 ? 15.982 2.489 -25.431 1.00 91.81 290 ARG A C 1
ATOM 2323 O O . ARG A 1 290 ? 16.700 1.556 -25.789 1.00 91.81 290 ARG A O 1
ATOM 2330 N N . SER A 1 291 ? 16.459 3.579 -24.839 1.00 91.75 291 SER A N 1
ATOM 2331 C CA . SER A 1 291 ? 17.879 3.825 -24.614 1.00 91.75 291 SER A CA 1
ATOM 2332 C C . SER A 1 291 ? 18.510 2.783 -23.682 1.00 91.75 291 SER A C 1
ATOM 2334 O O . SER A 1 291 ? 19.618 2.309 -23.944 1.00 91.75 291 SER A O 1
ATOM 2336 N N . ILE A 1 292 ? 17.783 2.375 -22.636 1.00 91.81 292 ILE A N 1
ATOM 2337 C CA . ILE A 1 292 ? 18.194 1.317 -21.706 1.00 91.81 292 ILE A CA 1
ATOM 2338 C C . ILE A 1 292 ? 18.135 -0.062 -22.374 1.00 91.81 292 ILE A C 1
ATOM 2340 O O . ILE A 1 292 ? 19.107 -0.813 -22.294 1.00 91.81 292 ILE A O 1
ATOM 2344 N N . TYR A 1 293 ? 17.035 -0.392 -23.060 1.00 92.06 293 TYR A N 1
ATOM 2345 C CA . TYR A 1 293 ? 16.847 -1.697 -23.706 1.00 92.06 293 TYR A CA 1
ATOM 2346 C C . TYR A 1 293 ? 17.964 -2.021 -24.713 1.00 92.06 293 TYR A C 1
ATOM 2348 O O . TYR A 1 293 ? 18.530 -3.122 -24.689 1.00 92.06 293 TYR A O 1
ATOM 2356 N N . HIS A 1 294 ? 18.307 -1.044 -25.559 1.00 89.81 294 HIS A N 1
ATOM 2357 C CA . HIS A 1 294 ? 19.325 -1.174 -26.605 1.00 89.81 294 HIS A CA 1
ATOM 2358 C C . HIS A 1 294 ? 20.757 -0.885 -26.131 1.00 89.81 294 HIS A C 1
ATOM 2360 O O . HIS A 1 294 ? 21.668 -0.927 -26.952 1.00 89.81 294 HIS A O 1
ATOM 2366 N N . GLU A 1 295 ? 20.969 -0.586 -24.843 1.00 87.19 295 GLU A N 1
ATOM 2367 C CA . GLU A 1 295 ? 22.286 -0.228 -24.290 1.00 87.19 295 GLU A CA 1
ATOM 2368 C C . GLU A 1 295 ? 23.003 0.848 -25.129 1.00 87.19 295 GLU A C 1
ATOM 2370 O O . GLU A 1 295 ? 24.162 0.696 -25.521 1.00 87.19 295 GLU A O 1
ATOM 2375 N N . GLN A 1 296 ? 22.300 1.943 -25.444 1.00 82.31 296 GLN A N 1
ATOM 2376 C CA . GLN A 1 296 ? 22.847 2.998 -26.301 1.00 82.31 296 GLN A CA 1
ATOM 2377 C C . GLN A 1 296 ? 24.178 3.551 -25.757 1.00 82.31 296 GLN A C 1
ATOM 2379 O O . GLN A 1 296 ? 24.378 3.713 -24.549 1.00 82.31 296 GLN A O 1
ATOM 2384 N N . LYS A 1 297 ? 25.104 3.854 -26.677 1.00 65.56 297 LYS A N 1
ATOM 2385 C CA . LYS A 1 297 ? 26.472 4.296 -26.371 1.00 65.56 297 LYS A CA 1
ATOM 2386 C C . LYS A 1 297 ? 26.472 5.496 -25.413 1.00 65.56 297 LYS A C 1
ATOM 2388 O O . LYS A 1 297 ? 25.814 6.496 -25.675 1.00 65.56 297 LYS A O 1
ATOM 2393 N N . GLY A 1 298 ? 27.258 5.404 -24.337 1.00 62.44 298 GLY A N 1
ATOM 2394 C CA . GLY A 1 298 ? 27.352 6.439 -23.297 1.00 62.44 298 GLY A CA 1
ATOM 2395 C C . GLY A 1 298 ? 26.494 6.175 -22.055 1.00 62.44 298 GLY A C 1
ATOM 2396 O O . GLY A 1 298 ? 26.604 6.925 -21.090 1.00 62.44 298 GLY A O 1
ATOM 2397 N N . ARG A 1 299 ? 25.689 5.103 -22.038 1.00 70.44 299 ARG A N 1
ATOM 2398 C CA . ARG A 1 299 ? 24.961 4.656 -20.841 1.00 70.44 299 ARG A CA 1
ATOM 2399 C C . ARG A 1 299 ? 25.725 3.605 -20.050 1.00 70.44 299 ARG A C 1
ATOM 2401 O O . ARG A 1 299 ? 26.531 2.849 -20.593 1.00 70.44 299 ARG A O 1
ATOM 2408 N N . VAL A 1 300 ? 25.417 3.538 -18.757 1.00 66.62 300 VAL A N 1
ATOM 2409 C CA . VAL A 1 300 ? 25.842 2.441 -17.884 1.00 66.62 300 VAL A CA 1
ATOM 2410 C C . VAL A 1 300 ? 25.231 1.143 -18.411 1.00 66.62 300 VAL A C 1
ATOM 2412 O O . VAL A 1 300 ? 24.029 1.079 -18.674 1.00 66.62 300 VAL A O 1
ATOM 2415 N N . LYS A 1 301 ? 26.060 0.109 -18.586 1.00 74.38 301 LYS A N 1
ATOM 2416 C CA . LYS A 1 301 ? 25.586 -1.219 -18.983 1.00 74.38 301 LYS A CA 1
ATOM 2417 C C . LYS A 1 301 ? 24.664 -1.761 -17.891 1.00 74.38 301 LYS A C 1
ATOM 2419 O O . LYS A 1 301 ? 25.066 -1.835 -16.732 1.00 74.38 301 LYS A O 1
ATOM 2424 N N . THR A 1 302 ? 23.443 -2.128 -18.261 1.00 77.94 302 THR A N 1
ATOM 2425 C CA . THR A 1 302 ? 22.426 -2.592 -17.312 1.00 77.94 302 THR A CA 1
ATOM 2426 C C . THR A 1 302 ? 22.353 -4.115 -17.287 1.00 77.94 302 THR A C 1
ATOM 2428 O O . THR A 1 302 ? 22.874 -4.806 -18.164 1.00 77.94 302 THR A O 1
ATOM 2431 N N . ASN A 1 303 ? 21.749 -4.668 -16.235 1.00 86.06 303 ASN A N 1
ATOM 2432 C CA . ASN A 1 303 ? 21.563 -6.109 -16.143 1.00 86.06 303 ASN A CA 1
ATOM 2433 C C . ASN A 1 303 ? 20.431 -6.585 -17.078 1.00 86.06 303 ASN A C 1
ATOM 2435 O O . ASN A 1 303 ? 19.616 -5.808 -17.580 1.00 86.06 303 ASN A O 1
ATOM 2439 N N . LEU A 1 304 ? 20.368 -7.899 -17.293 1.00 89.69 304 LEU A N 1
ATOM 2440 C CA . LEU A 1 304 ? 19.360 -8.525 -18.148 1.00 89.69 304 LEU A CA 1
ATOM 2441 C C . LEU A 1 304 ? 17.920 -8.188 -17.717 1.00 89.69 304 LEU A C 1
ATOM 2443 O O . LEU A 1 304 ? 17.079 -7.917 -18.568 1.00 89.69 304 LEU A O 1
ATOM 2447 N N . GLN A 1 305 ? 17.647 -8.178 -16.410 1.00 90.69 305 GLN A N 1
ATOM 2448 C CA . GLN A 1 305 ? 16.305 -7.967 -15.854 1.00 90.69 305 GLN A CA 1
ATOM 2449 C C . GLN A 1 305 ? 15.766 -6.563 -16.147 1.00 90.69 305 GLN A C 1
ATOM 2451 O O . GLN A 1 305 ? 14.606 -6.417 -16.521 1.00 90.69 305 GLN A O 1
ATOM 2456 N N . ILE A 1 306 ? 16.609 -5.535 -16.025 1.00 93.00 306 ILE A N 1
ATOM 2457 C CA . ILE A 1 306 ? 16.263 -4.152 -16.371 1.00 93.00 306 ILE A CA 1
ATOM 2458 C C . ILE A 1 306 ? 15.896 -4.056 -17.852 1.00 93.00 306 ILE A C 1
ATOM 2460 O O . ILE A 1 306 ? 14.860 -3.495 -18.197 1.00 93.00 306 ILE A O 1
ATOM 2464 N N . ARG A 1 307 ? 16.702 -4.664 -18.730 1.00 92.75 307 ARG A N 1
ATOM 2465 C CA . ARG A 1 307 ? 16.435 -4.661 -20.174 1.00 92.75 307 ARG A CA 1
ATOM 2466 C C . ARG A 1 307 ? 15.137 -5.390 -20.509 1.00 92.75 307 ARG A C 1
ATOM 2468 O O . ARG A 1 307 ? 14.332 -4.858 -21.263 1.00 92.75 307 ARG A O 1
ATOM 2475 N N . GLN A 1 308 ? 14.896 -6.558 -19.914 1.00 93.25 308 GLN A N 1
ATOM 2476 C CA . GLN A 1 308 ? 13.638 -7.296 -20.077 1.00 93.25 308 GLN A CA 1
ATOM 2477 C C . GLN A 1 308 ? 12.427 -6.452 -19.667 1.00 93.25 308 GLN A C 1
ATOM 2479 O O . GLN A 1 308 ? 11.430 -6.418 -20.387 1.00 93.25 308 GLN A O 1
ATOM 2484 N N . LEU A 1 309 ? 12.531 -5.731 -18.549 1.00 94.25 309 LEU A N 1
ATOM 2485 C CA . LEU A 1 309 ? 11.457 -4.884 -18.047 1.00 94.25 309 LEU A CA 1
ATOM 2486 C C . LEU A 1 309 ? 11.202 -3.670 -18.950 1.00 94.25 309 LEU A C 1
ATOM 2488 O O . LEU A 1 309 ? 10.050 -3.357 -19.238 1.00 94.25 309 LEU A O 1
ATOM 2492 N N . CYS A 1 310 ? 12.255 -3.027 -19.463 1.00 93.94 310 CYS A N 1
ATOM 2493 C CA . CYS A 1 310 ? 12.115 -1.956 -20.452 1.00 93.94 310 CYS A CA 1
ATOM 2494 C C . CYS A 1 310 ? 11.457 -2.454 -21.742 1.00 93.94 310 CYS A C 1
ATOM 2496 O O . CYS A 1 310 ? 10.549 -1.800 -22.245 1.00 93.94 310 CYS A O 1
ATOM 2498 N N . GLY A 1 311 ? 11.869 -3.619 -22.252 1.00 93.19 311 GLY A N 1
ATOM 2499 C CA . GLY A 1 311 ? 11.257 -4.232 -23.433 1.00 93.19 311 GLY A CA 1
ATOM 2500 C C . GLY A 1 311 ? 9.776 -4.546 -23.217 1.00 93.19 311 GLY A C 1
ATOM 2501 O O . GLY A 1 311 ? 8.949 -4.240 -24.071 1.00 93.19 311 GLY A O 1
ATOM 2502 N N . GLN A 1 312 ? 9.423 -5.082 -22.045 1.00 93.12 312 GLN A N 1
ATOM 2503 C CA . GLN A 1 312 ? 8.032 -5.326 -21.669 1.00 93.12 312 GLN A CA 1
ATOM 2504 C C . GLN A 1 312 ? 7.215 -4.032 -21.588 1.00 93.12 312 GLN A C 1
ATOM 2506 O O . GLN A 1 312 ? 6.077 -4.012 -22.042 1.00 93.12 312 GLN A O 1
ATOM 2511 N N . LEU A 1 313 ? 7.768 -2.962 -21.011 1.00 93.00 313 LEU A N 1
ATOM 2512 C CA . LEU A 1 313 ? 7.076 -1.675 -20.926 1.00 93.00 313 LEU A CA 1
ATOM 2513 C C . LEU A 1 313 ? 6.864 -1.057 -22.311 1.00 93.00 313 LEU A C 1
ATOM 2515 O O . LEU A 1 313 ? 5.759 -0.612 -22.589 1.00 93.00 313 LEU A O 1
ATOM 2519 N N . LEU A 1 314 ? 7.871 -1.098 -23.191 1.00 92.75 314 LEU A N 1
ATOM 2520 C CA . LEU A 1 314 ? 7.762 -0.605 -24.570 1.00 92.75 314 LEU A CA 1
ATOM 2521 C C . LEU A 1 314 ? 6.667 -1.330 -25.362 1.00 92.75 314 LEU A C 1
ATOM 2523 O O . LEU A 1 314 ? 5.884 -0.683 -26.046 1.00 92.75 314 LEU A O 1
ATOM 2527 N N . LEU A 1 315 ? 6.567 -2.655 -25.233 1.00 91.44 315 LEU A N 1
ATOM 2528 C CA . LEU A 1 315 ? 5.527 -3.435 -25.916 1.00 91.44 315 LEU A CA 1
ATOM 2529 C C . LEU A 1 315 ? 4.108 -3.145 -25.418 1.00 91.44 315 LEU A C 1
ATOM 2531 O O . LEU A 1 315 ? 3.152 -3.485 -26.102 1.00 91.44 315 LEU A O 1
ATOM 2535 N N . ARG A 1 316 ? 3.962 -2.555 -24.227 1.00 89.56 316 ARG A N 1
ATOM 2536 C CA . ARG A 1 316 ? 2.657 -2.158 -23.691 1.00 89.56 316 ARG A CA 1
ATOM 2537 C C . ARG A 1 316 ? 2.257 -0.731 -24.083 1.00 89.56 316 ARG A C 1
ATOM 2539 O O . ARG A 1 316 ? 1.128 -0.356 -23.803 1.00 89.56 316 ARG A O 1
ATOM 2546 N N . THR A 1 317 ? 3.169 0.062 -24.649 1.00 88.31 317 THR A N 1
ATOM 2547 C CA . THR A 1 317 ? 2.870 1.409 -25.176 1.00 88.31 317 THR A CA 1
ATOM 2548 C C . THR A 1 317 ? 2.365 1.333 -26.617 1.00 88.31 317 THR A C 1
ATOM 2550 O O . THR A 1 317 ? 2.523 0.296 -27.259 1.00 88.31 317 THR A O 1
ATOM 2553 N N . ASP A 1 318 ? 1.828 2.437 -27.147 1.00 84.06 318 ASP A N 1
ATOM 2554 C CA . ASP A 1 318 ? 1.564 2.589 -28.585 1.00 84.06 318 ASP A CA 1
ATOM 2555 C C . ASP A 1 318 ? 2.895 2.648 -29.361 1.00 84.06 318 ASP A C 1
ATOM 2557 O O . ASP A 1 318 ? 3.519 3.699 -29.548 1.00 84.06 318 ASP A O 1
ATOM 2561 N N . ILE A 1 319 ? 3.413 1.464 -29.688 1.00 83.81 319 ILE A N 1
ATOM 2562 C CA . ILE A 1 319 ? 4.743 1.276 -30.255 1.00 83.81 319 ILE A CA 1
ATOM 2563 C C . ILE A 1 319 ? 4.714 1.476 -31.772 1.00 83.81 319 ILE A C 1
ATOM 2565 O O . ILE A 1 319 ? 3.896 0.903 -32.487 1.00 83.81 319 ILE A O 1
ATOM 2569 N N . SER A 1 320 ? 5.663 2.251 -32.302 1.00 86.75 320 SER A N 1
ATOM 2570 C CA . SER A 1 320 ? 5.790 2.390 -33.755 1.00 86.75 320 SER A CA 1
ATOM 2571 C C . SER A 1 320 ? 6.238 1.073 -34.402 1.00 86.75 320 SER A C 1
ATOM 2573 O O . SER A 1 320 ? 7.012 0.313 -33.816 1.00 86.75 320 SER A O 1
ATOM 2575 N N . ILE A 1 321 ? 5.844 0.836 -35.658 1.00 87.31 321 ILE A N 1
ATOM 2576 C CA . ILE A 1 321 ? 6.292 -0.338 -36.435 1.00 87.31 321 ILE A CA 1
ATOM 2577 C C . ILE A 1 321 ? 7.826 -0.439 -36.446 1.00 87.31 321 ILE A C 1
ATOM 2579 O O . ILE A 1 321 ? 8.383 -1.523 -36.292 1.00 87.31 321 ILE A O 1
ATOM 2583 N N . GLY A 1 322 ? 8.524 0.694 -36.577 1.00 87.88 322 GLY A N 1
ATOM 2584 C CA . GLY A 1 322 ? 9.987 0.730 -36.553 1.00 87.88 322 GLY A CA 1
ATOM 2585 C C . GLY A 1 322 ? 10.575 0.282 -35.212 1.00 87.88 322 GLY A C 1
ATOM 2586 O O . GLY A 1 322 ? 11.544 -0.475 -35.185 1.00 87.88 322 GLY A O 1
ATOM 2587 N N . ASP A 1 323 ? 9.976 0.694 -34.095 1.00 86.44 323 ASP A N 1
ATOM 2588 C CA . ASP A 1 323 ? 10.401 0.252 -32.765 1.00 86.44 323 ASP A CA 1
ATOM 2589 C C . ASP A 1 323 ? 10.109 -1.231 -32.537 1.00 86.44 323 ASP A C 1
ATOM 2591 O O . ASP A 1 323 ? 10.967 -1.947 -32.022 1.00 86.44 323 ASP A O 1
ATOM 2595 N N . LEU A 1 324 ? 8.943 -1.714 -32.971 1.00 90.06 324 LEU A N 1
ATOM 2596 C CA . LEU A 1 324 ? 8.605 -3.133 -32.905 1.00 90.06 324 LEU A CA 1
ATOM 2597 C C . LEU A 1 324 ? 9.605 -3.973 -33.712 1.00 90.06 324 LEU A C 1
ATOM 2599 O O . LEU A 1 324 ? 10.128 -4.968 -33.208 1.00 90.06 324 LEU A O 1
ATOM 2603 N N . MET A 1 325 ? 9.951 -3.538 -34.927 1.00 90.12 325 MET A N 1
ATOM 2604 C CA . MET A 1 325 ? 10.993 -4.179 -35.733 1.00 90.12 325 MET A CA 1
ATOM 2605 C C . MET A 1 325 ? 12.345 -4.183 -35.014 1.00 90.12 325 MET A C 1
ATOM 2607 O O . MET A 1 325 ? 13.021 -5.210 -35.002 1.00 90.12 325 MET A O 1
ATOM 2611 N N . ASN A 1 326 ? 12.734 -3.082 -34.367 1.00 90.69 326 ASN A N 1
ATOM 2612 C CA . ASN A 1 326 ? 13.978 -3.018 -33.594 1.00 90.69 326 ASN A CA 1
ATOM 2613 C C . ASN A 1 326 ? 13.977 -3.990 -32.404 1.00 90.69 326 ASN A C 1
ATOM 2615 O O . ASN A 1 326 ? 15.003 -4.616 -32.124 1.00 90.69 326 ASN A O 1
ATOM 2619 N N . LEU A 1 327 ? 12.841 -4.159 -31.719 1.00 91.31 327 LEU A N 1
ATOM 2620 C CA . LEU A 1 327 ? 12.694 -5.149 -30.649 1.00 91.31 327 LEU A CA 1
ATOM 2621 C C . LEU A 1 327 ? 12.809 -6.581 -31.188 1.00 91.31 327 LEU A C 1
ATOM 2623 O O . LEU A 1 327 ? 13.540 -7.381 -30.604 1.00 91.31 327 LEU A O 1
ATOM 2627 N N . ILE A 1 328 ? 12.158 -6.892 -32.316 1.00 90.81 328 ILE A N 1
ATOM 2628 C CA . ILE A 1 328 ? 12.222 -8.210 -32.971 1.00 90.81 328 ILE A CA 1
ATOM 2629 C C . ILE A 1 328 ? 13.649 -8.521 -33.429 1.00 90.81 328 ILE A C 1
ATOM 2631 O O . ILE A 1 328 ? 14.177 -9.587 -33.120 1.00 90.81 328 ILE A O 1
ATOM 2635 N N . LEU A 1 329 ? 14.307 -7.589 -34.121 1.00 90.69 329 LEU A N 1
ATOM 2636 C CA . LEU A 1 329 ? 15.691 -7.757 -34.567 1.00 90.69 329 LEU A CA 1
ATOM 2637 C C . LEU A 1 329 ? 16.633 -7.959 -33.378 1.00 90.69 329 LEU A C 1
ATOM 2639 O O . LEU A 1 329 ? 17.480 -8.848 -33.407 1.00 90.69 329 LEU A O 1
ATOM 2643 N N . SER A 1 330 ? 16.437 -7.199 -32.297 1.00 88.38 330 SER A N 1
ATOM 2644 C CA . SER A 1 330 ? 17.176 -7.397 -31.050 1.00 88.38 330 SER A CA 1
ATOM 2645 C C . SER A 1 330 ? 16.884 -8.749 -30.393 1.00 88.38 330 SER A C 1
ATOM 2647 O O . SER A 1 330 ? 17.750 -9.253 -29.682 1.00 88.38 330 SER A O 1
ATOM 2649 N N . ALA A 1 331 ? 15.694 -9.323 -30.583 1.00 87.62 331 ALA A N 1
ATOM 2650 C CA . ALA A 1 331 ? 15.347 -10.632 -30.044 1.00 87.62 331 ALA A CA 1
ATOM 2651 C C . ALA A 1 331 ? 15.959 -11.790 -30.851 1.00 87.62 331 ALA A C 1
ATOM 2653 O O . ALA A 1 331 ? 16.260 -12.847 -30.297 1.00 87.62 331 ALA A O 1
ATOM 2654 N N . LEU A 1 332 ? 16.162 -11.580 -32.154 1.00 87.12 332 LEU A N 1
ATOM 2655 C CA . LEU A 1 332 ? 16.821 -12.524 -33.058 1.00 87.12 332 LEU A CA 1
ATOM 2656 C C . LEU A 1 332 ? 18.354 -12.469 -32.964 1.00 87.12 332 LEU A C 1
ATOM 2658 O O . LEU A 1 332 ? 19.029 -13.421 -33.368 1.00 87.12 332 LEU A O 1
ATOM 2662 N N . ASP A 1 333 ? 18.909 -11.378 -32.433 1.00 83.06 333 ASP A N 1
ATOM 2663 C CA . ASP A 1 333 ? 20.344 -11.246 -32.215 1.00 83.06 333 ASP A CA 1
ATOM 2664 C C . ASP A 1 333 ? 20.853 -12.263 -31.174 1.00 83.06 333 ASP A C 1
ATOM 2666 O O . ASP A 1 333 ? 20.345 -12.397 -30.058 1.00 83.06 333 ASP A O 1
ATOM 2670 N N . LYS A 1 334 ? 21.913 -12.988 -31.539 1.00 74.62 334 LYS A N 1
ATOM 2671 C CA . LYS A 1 334 ? 22.525 -14.031 -30.710 1.00 74.62 334 LYS A CA 1
ATOM 2672 C C . LYS A 1 334 ? 23.455 -13.473 -29.633 1.00 74.62 334 LYS A C 1
ATOM 2674 O O . LYS A 1 334 ? 23.870 -14.238 -28.763 1.00 74.62 334 LYS A O 1
ATOM 2679 N N . THR A 1 335 ? 23.782 -12.178 -29.662 1.00 78.81 335 THR A N 1
ATOM 2680 C CA . THR A 1 335 ? 24.679 -11.550 -28.673 1.00 78.81 335 THR A CA 1
ATOM 2681 C C . THR A 1 335 ? 24.156 -11.655 -27.237 1.00 78.81 335 THR A C 1
ATOM 2683 O O . THR A 1 335 ? 24.951 -11.799 -26.308 1.00 78.81 335 THR A O 1
ATOM 2686 N N . ASN A 1 336 ? 22.831 -11.651 -27.039 1.00 81.56 336 ASN A N 1
ATOM 2687 C CA . ASN A 1 336 ? 22.195 -11.857 -25.739 1.00 81.56 336 ASN A CA 1
ATOM 2688 C C . ASN A 1 336 ? 21.041 -12.866 -25.844 1.00 81.56 336 ASN A C 1
ATOM 2690 O O . ASN A 1 336 ? 19.863 -12.508 -25.817 1.00 81.56 336 ASN A O 1
ATOM 2694 N N . HIS A 1 337 ? 21.399 -14.149 -25.948 1.00 86.56 337 HIS A N 1
ATOM 2695 C CA . HIS A 1 337 ? 20.451 -15.247 -26.156 1.00 86.56 337 HIS A CA 1
ATOM 2696 C C . HIS A 1 337 ? 19.299 -15.277 -25.135 1.00 86.56 337 HIS A C 1
ATOM 2698 O O . HIS A 1 337 ? 18.153 -15.501 -25.513 1.00 86.56 337 HIS A O 1
ATOM 2704 N N . GLN A 1 338 ? 19.572 -15.018 -23.850 1.00 87.81 338 GLN A N 1
ATOM 2705 C CA . GLN A 1 338 ? 18.535 -15.034 -22.809 1.00 87.81 338 GLN A CA 1
ATOM 2706 C C . GLN A 1 338 ? 17.527 -13.890 -22.970 1.00 87.81 338 GLN A C 1
ATOM 2708 O O . GLN A 1 338 ? 16.324 -14.112 -22.821 1.00 87.81 338 GLN A O 1
ATOM 2713 N N . LEU A 1 339 ? 18.000 -12.680 -23.297 1.00 89.69 339 LEU A N 1
ATOM 2714 C CA . LEU A 1 339 ? 17.115 -11.562 -23.621 1.00 89.69 339 LEU A CA 1
ATOM 2715 C C . LEU A 1 339 ? 16.280 -11.889 -24.860 1.00 89.69 339 LEU A C 1
ATOM 2717 O O . LEU A 1 339 ? 15.068 -11.696 -24.840 1.00 89.69 339 LEU A O 1
ATOM 2721 N 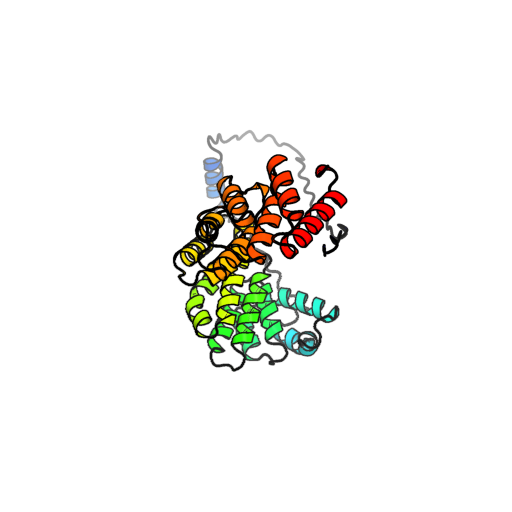N . GLY A 1 340 ? 16.919 -12.433 -25.897 1.00 91.38 340 GLY A N 1
ATOM 2722 C CA . GLY A 1 340 ? 16.259 -12.752 -27.156 1.00 91.38 340 GLY A CA 1
ATOM 2723 C C . GLY A 1 340 ? 15.150 -13.788 -27.021 1.00 91.38 340 GLY A C 1
ATOM 2724 O O . GLY A 1 340 ? 14.032 -13.545 -27.469 1.00 91.38 340 GLY A O 1
ATOM 2725 N N . VAL A 1 341 ? 15.402 -14.891 -26.308 1.00 92.44 341 VAL A N 1
ATOM 2726 C CA . VAL A 1 341 ? 14.384 -15.921 -26.032 1.00 92.44 341 VAL A CA 1
ATOM 2727 C C . VAL A 1 341 ? 13.196 -15.342 -25.259 1.00 92.44 341 VAL A C 1
ATOM 2729 O O . VAL A 1 341 ? 12.046 -15.619 -25.605 1.00 92.44 341 VAL A O 1
ATOM 2732 N N . TYR A 1 342 ? 13.456 -14.524 -24.234 1.00 93.62 342 TYR A N 1
ATOM 2733 C CA . TYR A 1 342 ? 12.396 -13.892 -23.447 1.00 93.62 342 TYR A CA 1
ATOM 2734 C C . TYR A 1 342 ? 11.537 -12.954 -24.303 1.00 93.62 342 TYR A C 1
ATOM 2736 O O . TYR A 1 342 ? 10.313 -13.089 -24.328 1.00 93.62 342 TYR A O 1
ATOM 2744 N N . MET A 1 343 ? 12.176 -12.037 -25.034 1.00 94.06 343 MET A N 1
ATOM 2745 C CA . MET A 1 343 ? 11.481 -11.047 -25.855 1.00 94.06 343 MET A CA 1
ATOM 2746 C C . MET A 1 343 ? 10.714 -11.702 -27.002 1.00 94.06 343 MET A C 1
ATOM 2748 O O . MET A 1 343 ? 9.559 -11.355 -27.229 1.00 94.06 343 MET A O 1
ATOM 2752 N N . TRP A 1 344 ? 11.298 -12.704 -27.666 1.00 92.69 344 TRP A N 1
ATOM 2753 C CA . TRP A 1 344 ? 10.611 -13.475 -28.701 1.00 92.69 344 TRP A CA 1
ATOM 2754 C C . TRP A 1 344 ? 9.343 -14.141 -28.165 1.00 92.69 344 TRP A C 1
ATOM 2756 O O . TRP A 1 344 ? 8.282 -14.052 -28.786 1.00 92.69 344 TRP A O 1
ATOM 2766 N N . ARG A 1 345 ? 9.424 -14.779 -26.987 1.00 92.56 345 ARG A N 1
ATOM 2767 C CA . ARG A 1 345 ? 8.262 -15.428 -26.372 1.00 92.56 345 ARG A CA 1
ATOM 2768 C C . ARG A 1 345 ? 7.186 -14.415 -26.001 1.00 92.56 345 ARG A C 1
ATOM 2770 O O . ARG A 1 345 ? 6.012 -14.699 -26.225 1.00 92.56 345 ARG A O 1
ATOM 2777 N N . LEU A 1 346 ? 7.577 -13.265 -25.456 1.00 91.38 346 LEU A N 1
ATOM 2778 C CA . LEU A 1 346 ? 6.651 -12.196 -25.095 1.00 91.38 346 LEU A CA 1
ATOM 2779 C C . LEU A 1 346 ? 5.914 -11.661 -26.330 1.00 91.38 346 LEU A C 1
ATOM 2781 O O . LEU A 1 346 ? 4.688 -11.680 -26.342 1.00 91.38 346 LEU A O 1
ATOM 2785 N N . ILE A 1 347 ? 6.646 -11.292 -27.385 1.00 91.44 347 ILE A N 1
ATOM 2786 C CA . ILE A 1 347 ? 6.084 -10.780 -28.646 1.00 91.44 347 ILE A CA 1
ATOM 2787 C C . ILE A 1 347 ? 5.162 -11.818 -29.296 1.00 91.44 347 ILE A C 1
ATOM 2789 O O . ILE A 1 347 ? 4.038 -11.493 -29.658 1.00 91.44 347 ILE A O 1
ATOM 2793 N N . SER A 1 348 ? 5.597 -13.080 -29.379 1.00 89.50 348 SER A N 1
ATOM 2794 C CA . SER A 1 348 ? 4.779 -14.160 -29.956 1.00 89.50 348 SER A CA 1
ATOM 2795 C C . SER A 1 348 ? 3.478 -14.359 -29.176 1.00 89.50 348 SER A C 1
ATOM 2797 O O . SER A 1 348 ? 2.416 -14.502 -29.764 1.00 89.50 348 SER A O 1
ATOM 2799 N N . THR A 1 349 ? 3.549 -14.319 -27.841 1.00 90.44 349 THR A N 1
ATOM 2800 C CA . THR A 1 349 ? 2.362 -14.460 -26.986 1.00 90.44 349 THR A CA 1
ATOM 2801 C C . THR A 1 349 ? 1.406 -13.280 -27.165 1.00 90.44 349 THR A C 1
ATOM 2803 O O . THR A 1 349 ? 0.198 -13.474 -27.114 1.00 90.44 349 THR A O 1
ATOM 2806 N N . MET A 1 350 ? 1.913 -12.061 -27.363 1.00 86.94 350 MET A N 1
ATOM 2807 C CA . MET A 1 350 ? 1.062 -10.898 -27.639 1.00 86.94 350 MET A CA 1
ATOM 2808 C C . MET A 1 350 ? 0.364 -11.039 -28.995 1.00 86.94 350 MET A C 1
ATOM 2810 O O . MET A 1 350 ? -0.852 -10.907 -29.049 1.00 86.94 350 MET A O 1
ATOM 2814 N N . ALA A 1 351 ? 1.094 -11.443 -30.038 1.00 86.38 351 ALA A N 1
ATOM 2815 C CA . ALA A 1 351 ? 0.534 -11.700 -31.367 1.00 86.38 351 ALA A CA 1
ATOM 2816 C C . ALA A 1 351 ? -0.530 -12.816 -31.387 1.00 86.38 351 ALA A C 1
ATOM 2818 O O . ALA A 1 351 ? -1.472 -12.759 -32.167 1.00 86.38 351 ALA A O 1
ATOM 2819 N N . GLU A 1 352 ? -0.399 -13.836 -30.533 1.00 87.38 352 GLU A N 1
ATOM 2820 C CA . GLU A 1 352 ? -1.393 -14.915 -30.403 1.00 87.38 352 GLU A CA 1
ATOM 2821 C C . GLU A 1 352 ? -2.699 -14.464 -29.721 1.00 87.38 352 GLU A C 1
ATOM 2823 O O . GLU A 1 352 ? -3.734 -15.096 -29.924 1.00 87.38 352 GLU A O 1
ATOM 2828 N N . ASN A 1 353 ? -2.657 -13.422 -28.882 1.00 80.94 353 ASN A N 1
ATOM 2829 C CA . ASN A 1 353 ? -3.775 -13.026 -28.016 1.00 80.94 353 ASN A CA 1
ATOM 2830 C C . ASN A 1 353 ? -4.452 -11.707 -28.417 1.00 80.94 353 ASN A C 1
ATOM 2832 O O . ASN A 1 353 ? -5.490 -11.382 -27.839 1.00 80.94 353 ASN A O 1
ATOM 2836 N N . ASP A 1 354 ? -3.880 -10.949 -29.350 1.00 71.44 354 ASP A N 1
ATOM 2837 C CA . ASP A 1 354 ? -4.370 -9.627 -29.733 1.00 71.44 354 ASP A CA 1
ATOM 2838 C C . ASP A 1 354 ? -4.508 -9.520 -31.259 1.00 71.44 354 ASP A C 1
ATOM 2840 O O . ASP A 1 354 ? -3.517 -9.544 -31.990 1.00 71.44 354 ASP A O 1
ATOM 2844 N N . GLU A 1 355 ? -5.752 -9.412 -31.742 1.00 53.00 355 GLU A N 1
ATOM 2845 C CA . GLU A 1 355 ? -6.059 -9.270 -33.174 1.00 53.00 355 GLU A CA 1
ATOM 2846 C C . GLU A 1 355 ? -5.504 -7.963 -33.767 1.00 53.00 355 GLU A C 1
ATOM 2848 O O . GLU A 1 355 ? -5.324 -7.890 -34.979 1.00 53.00 355 GLU A O 1
ATOM 2853 N N . LEU A 1 356 ? -5.204 -6.954 -32.935 1.00 52.50 356 LEU A N 1
ATOM 2854 C CA . LEU A 1 356 ? -4.642 -5.660 -33.351 1.00 52.50 356 LEU A CA 1
ATOM 2855 C C . LEU A 1 356 ? -3.107 -5.654 -33.439 1.00 52.50 356 LEU A C 1
ATOM 2857 O O . LEU A 1 356 ? -2.519 -4.648 -33.831 1.00 52.50 356 LEU A O 1
ATOM 2861 N N . PHE A 1 357 ? -2.448 -6.748 -33.044 1.00 58.91 357 PHE A N 1
ATOM 2862 C CA . PHE A 1 357 ? -0.987 -6.877 -33.095 1.00 58.91 357 PHE A CA 1
ATOM 2863 C C . PHE A 1 357 ? -0.475 -7.339 -34.479 1.00 58.91 357 PHE A C 1
ATOM 2865 O O . PHE A 1 357 ? 0.736 -7.362 -34.715 1.00 58.91 357 PHE A O 1
ATOM 2872 N N . LEU A 1 358 ? -1.391 -7.708 -35.382 1.00 42.78 358 LEU A N 1
ATOM 2873 C CA . LEU A 1 358 ? -1.177 -8.002 -36.807 1.00 42.78 358 LEU A CA 1
ATOM 2874 C C . LEU A 1 358 ? -1.611 -6.810 -37.665 1.00 42.78 358 LEU A C 1
ATOM 2876 O O . LEU A 1 358 ? -0.955 -6.599 -38.713 1.00 42.78 358 LEU A O 1
#

Foldseek 3Di:
DDDPPPPPDPPDDDDDDDDDDDDDPDDDDDPDDDDDPDPVVVVVVVCVVCVVPDDPPDPDPPPPPDPPPPDDLLNLCVVCVVLLFPVNPPDPVSVVSLVVNLVVLLVDALVVLLVCLVPDDPRRNLSSLLSLLLNQDPSSLNSLLVNLVVCLVPPCSLVSLLSNLVSLLPRQAHDLVNLVSLLVCLVVQVVPDPVSNLSSLLSSLSNLLNNCVVPVDDPSNVSVVVCLVPDPPLLSSLSNLLNNQDPVCLVVLLVCCQQCPDQNSNLSSLNSVVSYQLQPDDPSLLVSLLCQLVVPPPHDPYDLSSNLSSLVSQVRHPHDPVRVVVLQVVLVDPPDVVSNVSSVVVLVVCVVPDPVSD

Radius of gyration: 29.33 Å; chains: 1; bounding box: 87×62×65 Å